Protein AF-A0A7G1G5H7-F1 (afdb_monomer_lite)

InterPro domains:
  IPR006512 YidE/YbjL duplication [PF06826] (2-107)
  IPR006512 YidE/YbjL duplication [PF06826] (140-307)
  IPR006512 YidE/YbjL duplication [TIGR01625] (145-295)
  IPR050144 AAE Transporter [PTHR30445] (127-283)

Foldseek 3Di:
DLLQLLLLLLQQLQCLVVCCVVCQVVLLCLLLLLLVLLLVLLVVLCVVVVHDLLLSQLLSCQLLVPPQLLVLSCVLCVPCNVSSVLSNLLLNVLSLVLLLVCLQVVCVVVVPDLVVLVVVVCVSPPPPDDDADADDPVLSVVLLVQLQVQQPDWDPPPSFTAGCHSSLSSSVSSSVQSNVQDDPNDGSRHDSVVSVVSSVVVLVVVVVVSCVPRVVSNVVLPDPVSVSSNVSSNCSNNSSLVSSLCCVCPVVVDRLLLSQLSSCLSSVHPSSLVSNCVSSVDSNSVSSNSSNNVSSRVSSSVSSSVSSD

pLDDT: mean 89.1, std 8.52, range [46.72, 98.31]

Radius of gyration: 18.8 Å; chains: 1; bounding box: 44×42×58 Å

Secondary structure (DSSP, 8-state):
-HHHHHHHHHHHTTTHHHHHHHHHHHHHHHHHHHHHHHHHHHHHHHHHTT--HHHHHHHHHHHTT-HHHHHHHHHT-TT-HHHHHHHHHHHHHHHHHHHHHHHHHHHHHTT--HHHHHHHHHHHS------PBPP-HHHHHHHHHHHHHHHHPEEEETTEEEE-HHHHHHHHHHHHHHHH-EETTEE-SB-HHHHHHHHHHHHHHHHHHHHHHHHHHHHHT-SHHHHHHHHHHHHHHHHHHHHHHHIIIIIS---HHHHHHHHHHHTT-HHHHHHHHHHHT-TTHHHHHHHHHHHHHHHHHHHHHHHH-

Sequence (309 aa):
MILFISSVGLLASKDIIHVIKKYGLKFIFLGFLITSSGMFFTTILKKLFNANKYIFSGIFTGALTSSPGFASALETSKFHETQVGYGYALGYIPGVLVVVLSMYLLPKIFKINIEKELQNLKNDVKETQYNEKNFDFIAFSLIIIIGIIIGKIKFNFGVVKFSFGITGGVLMSSLFFGNLKQFLGMNFNMNTYILKNIKELGLLIFLSSVGLRYGYTSINSLNSKGILYIISAFIIGFLSLLIGFLFGRYVFKMNWIMLSGALCGGMTSTPGLGAAIDSTKSDDVTAGYGATYPFALIGMVIFVILLNN

Organism: NCBI:txid2108365

Structure (mmCIF, N/CA/C/O backbone):
data_AF-A0A7G1G5H7-F1
#
_entry.id   AF-A0A7G1G5H7-F1
#
loop_
_atom_site.group_PDB
_atom_site.id
_atom_site.type_symbol
_atom_site.label_atom_id
_atom_site.label_alt_id
_atom_site.label_comp_id
_atom_site.label_asym_id
_atom_site.label_entity_id
_atom_site.label_seq_id
_atom_site.pdbx_PDB_ins_code
_atom_site.Cartn_x
_atom_site.Cartn_y
_atom_site.Cartn_z
_atom_site.occupancy
_atom_site.B_iso_or_equiv
_atom_site.auth_seq_id
_atom_site.auth_comp_id
_atom_site.auth_asym_id
_atom_site.auth_atom_id
_atom_site.pdbx_PDB_model_num
ATOM 1 N N . MET A 1 1 ? 8.455 0.428 10.223 1.00 83.56 1 MET A N 1
ATOM 2 C CA . MET A 1 1 ? 7.361 -0.350 9.589 1.00 83.56 1 MET A CA 1
ATOM 3 C C . MET A 1 1 ? 6.695 -1.345 10.536 1.00 83.56 1 MET A C 1
ATOM 5 O O . MET A 1 1 ? 5.503 -1.205 10.741 1.00 83.56 1 MET A O 1
ATOM 9 N N . ILE A 1 2 ? 7.407 -2.318 11.127 1.00 91.94 2 ILE A N 1
ATOM 10 C CA . ILE A 1 2 ? 6.790 -3.322 12.028 1.00 91.94 2 ILE A CA 1
ATOM 11 C C . ILE A 1 2 ? 6.010 -2.652 13.169 1.00 91.94 2 ILE A C 1
ATOM 13 O O . ILE A 1 2 ? 4.835 -2.946 13.338 1.00 91.94 2 ILE A O 1
ATOM 17 N N . LEU A 1 3 ? 6.634 -1.684 13.855 1.00 92.38 3 LEU A N 1
ATOM 18 C CA . LEU A 1 3 ? 6.007 -0.892 14.924 1.00 92.38 3 LEU A CA 1
ATOM 19 C C . LEU A 1 3 ? 4.746 -0.142 14.470 1.00 92.38 3 LEU A C 1
ATOM 21 O O . LEU A 1 3 ? 3.775 -0.049 15.216 1.00 92.38 3 LEU A O 1
ATOM 25 N N . PHE A 1 4 ? 4.758 0.376 13.238 1.00 91.44 4 PHE A N 1
ATOM 26 C CA . PHE A 1 4 ? 3.601 1.044 12.648 1.00 91.44 4 PHE A CA 1
ATOM 27 C C . PHE A 1 4 ? 2.451 0.053 12.473 1.00 91.44 4 PHE A C 1
ATOM 29 O O . PHE A 1 4 ? 1.376 0.254 13.023 1.00 91.44 4 PHE A O 1
ATOM 36 N N . ILE A 1 5 ? 2.699 -1.054 11.771 1.00 90.06 5 ILE A N 1
ATOM 37 C CA . ILE A 1 5 ? 1.674 -2.048 11.432 1.00 90.06 5 ILE A CA 1
ATOM 38 C C . ILE A 1 5 ? 1.104 -2.747 12.670 1.00 90.06 5 ILE A C 1
ATOM 40 O O . ILE A 1 5 ? -0.106 -2.968 12.738 1.00 90.06 5 ILE A O 1
ATOM 44 N N . SER A 1 6 ? 1.941 -3.097 13.650 1.00 93.19 6 SER A N 1
ATOM 45 C CA . SER A 1 6 ? 1.465 -3.739 14.878 1.00 93.19 6 SER A CA 1
ATOM 46 C C . SER A 1 6 ? 0.532 -2.813 15.658 1.00 93.19 6 SER A C 1
ATOM 48 O O . SER A 1 6 ? -0.551 -3.237 16.053 1.00 93.19 6 SER A O 1
ATOM 50 N N . SER A 1 7 ? 0.905 -1.539 15.807 1.00 91.56 7 SER A N 1
ATOM 51 C CA . SER A 1 7 ? 0.098 -0.553 16.535 1.00 91.56 7 SER A CA 1
ATOM 52 C C . SER A 1 7 ? -1.214 -0.251 15.823 1.00 91.56 7 SER A C 1
ATOM 54 O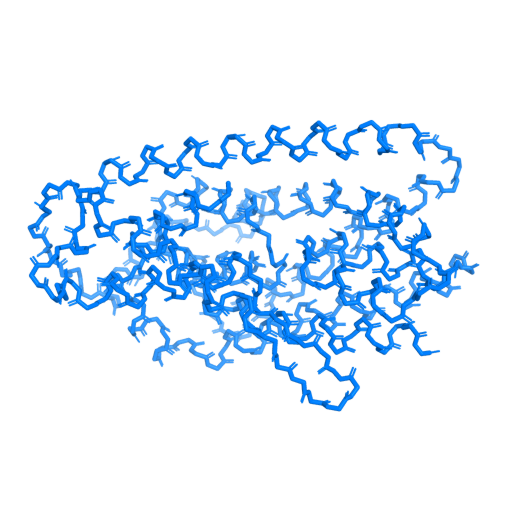 O . SER A 1 7 ? -2.279 -0.239 16.432 1.00 91.56 7 SER A O 1
ATOM 56 N N . VAL A 1 8 ? -1.139 -0.068 14.509 1.00 87.06 8 VAL A N 1
ATOM 57 C CA . VAL A 1 8 ? -2.278 0.239 13.645 1.00 87.06 8 VAL A CA 1
ATOM 58 C C . VAL A 1 8 ? -3.279 -0.919 13.610 1.00 87.06 8 VAL A C 1
ATOM 60 O O . VAL A 1 8 ? -4.476 -0.704 13.787 1.00 87.06 8 VAL A O 1
ATOM 63 N N . GLY A 1 9 ? -2.805 -2.160 13.478 1.00 89.25 9 GLY A N 1
ATOM 64 C CA . GLY A 1 9 ? -3.686 -3.327 13.530 1.00 89.25 9 GLY A CA 1
ATOM 65 C C . GLY A 1 9 ? -4.331 -3.542 14.901 1.00 89.25 9 GLY A C 1
ATOM 66 O O . GLY A 1 9 ? -5.501 -3.905 14.954 1.00 89.25 9 GLY A O 1
ATOM 67 N N . LEU A 1 10 ? -3.637 -3.239 16.006 1.00 90.62 10 LEU A N 1
ATOM 68 C CA . LEU A 1 10 ? -4.255 -3.271 17.338 1.00 90.62 10 LEU A CA 1
ATOM 69 C C . LEU A 1 10 ? -5.372 -2.233 17.473 1.00 90.62 10 LEU A C 1
ATOM 71 O O . LEU A 1 10 ? -6.454 -2.573 17.953 1.00 90.62 10 LEU A O 1
ATOM 75 N N . LEU A 1 11 ? -5.146 -1.005 16.997 1.00 87.06 11 LEU A N 1
ATOM 76 C CA . LEU A 1 11 ? -6.153 0.062 17.011 1.00 87.06 11 LEU A CA 1
ATOM 77 C C . LEU A 1 11 ? -7.416 -0.336 16.232 1.00 87.06 11 LEU A C 1
ATOM 79 O O . LEU A 1 11 ? -8.523 -0.122 16.716 1.00 87.06 11 LEU A O 1
ATOM 83 N N . ALA A 1 12 ? -7.249 -0.979 15.077 1.00 83.12 12 ALA A N 1
ATOM 84 C CA . ALA A 1 12 ? -8.347 -1.341 14.177 1.00 83.12 12 ALA A CA 1
ATOM 85 C C . ALA A 1 12 ? -9.018 -2.690 14.471 1.00 83.12 12 ALA A C 1
ATOM 87 O O . ALA A 1 12 ? -10.042 -3.032 13.879 1.00 83.12 12 ALA A O 1
ATOM 88 N N . SER A 1 13 ? -8.439 -3.484 15.371 1.00 84.00 13 SER A N 1
ATOM 89 C CA . SER A 1 13 ? -8.939 -4.819 15.710 1.00 84.00 13 SER A CA 1
ATOM 90 C C . SER A 1 13 ? -10.334 -4.814 16.346 1.00 84.00 13 SER A C 1
ATOM 92 O O . SER A 1 13 ? -11.034 -5.821 16.280 1.00 84.00 13 SER A O 1
ATOM 94 N N . LYS A 1 14 ? -10.758 -3.682 16.922 1.00 77.62 14 LYS A N 1
ATOM 95 C CA . LYS A 1 14 ? -12.036 -3.530 17.632 1.00 77.62 14 LYS A CA 1
ATOM 96 C C . LYS A 1 14 ? -13.248 -3.794 16.733 1.00 77.62 14 LYS A C 1
ATOM 98 O O . LYS A 1 14 ? -14.212 -4.403 17.189 1.00 77.62 14 LYS A O 1
ATOM 103 N N . ASP A 1 15 ? -13.152 -3.423 15.456 1.00 74.12 15 ASP A N 1
ATOM 104 C CA . ASP A 1 15 ? -14.286 -3.423 14.523 1.00 74.12 15 ASP A CA 1
ATOM 105 C C . ASP A 1 15 ? -14.107 -4.396 13.345 1.00 74.12 15 ASP A C 1
ATOM 107 O O . ASP A 1 15 ? -14.984 -4.543 12.485 1.00 74.12 15 ASP A O 1
ATOM 111 N N . ILE A 1 16 ? -12.990 -5.132 13.317 1.00 80.25 16 ILE A N 1
ATOM 112 C CA . ILE A 1 16 ? -12.577 -5.948 12.167 1.00 80.25 16 ILE A CA 1
ATOM 113 C C . ILE A 1 16 ? -13.595 -7.037 11.795 1.00 80.25 16 ILE A C 1
ATOM 115 O O . ILE A 1 16 ? -13.855 -7.251 10.611 1.00 80.25 16 ILE A O 1
ATOM 119 N N . ILE A 1 17 ? -14.227 -7.699 12.776 1.00 80.00 17 ILE A N 1
ATOM 120 C CA . ILE A 1 17 ? -15.221 -8.757 12.510 1.00 80.00 17 ILE A CA 1
ATOM 121 C C . ILE A 1 17 ? -16.432 -8.185 11.772 1.00 80.00 17 ILE A C 1
ATOM 123 O O . ILE A 1 17 ? -16.915 -8.787 10.809 1.00 80.00 17 ILE A O 1
ATOM 127 N N . HIS A 1 18 ? -16.937 -7.034 12.217 1.00 79.62 18 HIS A N 1
ATOM 128 C CA . HIS A 1 18 ? -18.094 -6.405 11.590 1.00 79.62 18 HIS A CA 1
ATOM 129 C C . HIS A 1 18 ? -17.754 -5.951 10.167 1.00 79.62 18 HIS A C 1
ATOM 131 O O . HIS A 1 18 ? -18.503 -6.223 9.225 1.00 79.62 18 HIS A O 1
ATOM 137 N N . VAL A 1 19 ? -16.583 -5.334 9.996 1.00 82.00 19 VAL A N 1
ATOM 138 C CA . VAL A 1 19 ? -16.080 -4.878 8.696 1.00 82.00 19 VAL A CA 1
ATOM 139 C C . VAL A 1 19 ? -15.956 -6.034 7.704 1.00 82.00 19 VAL A C 1
ATOM 141 O O . VAL A 1 19 ? -16.451 -5.928 6.579 1.00 82.00 19 VAL A O 1
ATOM 144 N N . ILE A 1 20 ? -15.365 -7.161 8.115 1.00 82.62 20 ILE A N 1
ATOM 145 C CA . ILE A 1 20 ? -15.234 -8.352 7.263 1.00 82.62 20 ILE A CA 1
ATOM 146 C C . ILE A 1 20 ? -16.611 -8.912 6.893 1.00 82.62 20 ILE A C 1
ATOM 148 O O . ILE A 1 20 ? -16.842 -9.221 5.726 1.00 82.62 20 ILE A O 1
ATOM 152 N N . LYS A 1 21 ? -17.556 -8.996 7.839 1.00 83.88 21 LYS A N 1
ATOM 153 C CA . LYS A 1 21 ? -18.916 -9.481 7.543 1.00 83.88 21 LYS A CA 1
ATOM 154 C C . LYS A 1 21 ? -19.654 -8.587 6.545 1.00 83.88 21 LYS A C 1
ATOM 156 O O . LYS A 1 21 ? -20.371 -9.095 5.690 1.00 83.88 21 LYS A O 1
ATOM 161 N N . LYS A 1 22 ? -19.472 -7.267 6.632 1.00 83.88 22 LYS A N 1
ATOM 162 C CA . LYS A 1 22 ? -20.178 -6.296 5.784 1.00 83.88 22 LYS A CA 1
ATOM 163 C C . LYS A 1 22 ? -19.556 -6.128 4.395 1.00 83.88 22 LYS A C 1
ATOM 165 O O . LYS A 1 22 ? -20.276 -5.946 3.414 1.00 83.88 22 LYS A O 1
ATOM 170 N N . TYR A 1 23 ? -18.229 -6.163 4.303 1.00 86.31 23 TYR A N 1
ATOM 171 C CA . TYR A 1 23 ? -17.493 -5.791 3.088 1.00 86.31 23 TYR A CA 1
ATOM 172 C C . TYR A 1 23 ? -16.602 -6.908 2.524 1.00 86.31 23 TYR A C 1
ATOM 174 O O . TYR A 1 23 ? -15.990 -6.702 1.481 1.00 86.31 23 TYR A O 1
ATOM 182 N N . GLY A 1 24 ? -16.548 -8.090 3.148 1.00 87.38 24 GLY A N 1
ATOM 183 C CA . GLY A 1 24 ? -15.589 -9.164 2.849 1.00 87.38 24 GLY A CA 1
ATOM 184 C C . GLY A 1 24 ? -15.364 -9.440 1.360 1.00 87.38 24 GLY A C 1
ATOM 185 O O . GLY A 1 24 ? -14.254 -9.263 0.863 1.00 87.38 24 GLY A O 1
ATOM 186 N N . LEU A 1 25 ? -16.421 -9.792 0.620 1.00 91.75 25 LEU A N 1
ATOM 187 C CA . LEU A 1 25 ? -16.323 -10.070 -0.824 1.00 91.75 25 LEU A CA 1
ATOM 188 C C . LEU A 1 25 ? -15.853 -8.857 -1.643 1.00 91.75 25 LEU A C 1
ATOM 190 O O . LEU A 1 25 ? -15.126 -9.014 -2.623 1.00 91.75 25 LEU A O 1
ATOM 194 N N . LYS A 1 26 ? -16.227 -7.641 -1.229 1.00 95.19 26 LYS A N 1
ATOM 195 C CA . LYS A 1 26 ? -15.830 -6.398 -1.906 1.00 95.19 26 LYS A CA 1
ATOM 196 C C . LYS A 1 26 ? -14.324 -6.160 -1.773 1.00 95.19 26 LYS A C 1
ATOM 198 O O . LYS A 1 26 ? -13.702 -5.733 -2.741 1.00 95.19 26 LYS A O 1
ATOM 203 N N . PHE A 1 27 ? -13.725 -6.484 -0.622 1.00 94.38 27 PHE A N 1
ATOM 204 C CA . PHE A 1 27 ? -12.272 -6.391 -0.428 1.00 94.38 27 PHE A CA 1
ATOM 205 C C . PHE A 1 27 ? -11.501 -7.383 -1.291 1.00 94.38 27 PHE A C 1
ATOM 207 O O . PHE A 1 27 ? -10.499 -7.007 -1.894 1.00 94.38 27 PHE A O 1
ATOM 214 N N . ILE A 1 28 ? -11.990 -8.623 -1.402 1.00 94.69 28 ILE A N 1
ATOM 215 C CA . ILE A 1 28 ? -11.389 -9.631 -2.286 1.00 94.69 28 ILE A CA 1
ATOM 216 C C . ILE A 1 28 ? -11.361 -9.098 -3.718 1.00 94.69 28 ILE A C 1
ATOM 218 O O . ILE A 1 28 ? -10.303 -9.054 -4.347 1.00 94.69 28 ILE A O 1
ATOM 222 N N . PHE A 1 29 ? -12.513 -8.632 -4.209 1.00 96.50 29 PHE A N 1
ATOM 223 C CA . PHE A 1 29 ? -12.619 -8.113 -5.566 1.00 96.50 29 PHE A CA 1
ATOM 224 C C . PHE A 1 29 ? -11.725 -6.892 -5.786 1.00 96.50 29 PHE A C 1
ATOM 226 O O . PHE A 1 29 ? -11.021 -6.839 -6.788 1.00 96.50 29 PHE A O 1
ATOM 233 N N . LEU A 1 30 ? -11.697 -5.933 -4.853 1.00 96.94 30 LEU A N 1
ATOM 234 C CA . LEU A 1 30 ? -10.837 -4.751 -4.965 1.00 96.94 30 LEU A CA 1
ATOM 235 C C . LEU A 1 30 ? -9.348 -5.108 -5.008 1.00 96.94 30 LEU A C 1
ATOM 237 O O . LEU A 1 30 ? -8.619 -4.537 -5.818 1.00 96.94 30 LEU A O 1
ATOM 241 N N . GLY A 1 31 ? -8.899 -6.067 -4.191 1.00 96.00 31 GLY A N 1
ATOM 242 C CA . GLY A 1 31 ? -7.507 -6.520 -4.190 1.00 96.00 31 GLY A CA 1
ATOM 243 C C . GLY A 1 31 ? -7.075 -7.070 -5.552 1.00 96.00 31 GLY A C 1
ATOM 244 O O . GLY A 1 31 ? -6.043 -6.662 -6.091 1.00 96.00 31 GLY A O 1
ATOM 245 N N . PHE A 1 32 ? -7.895 -7.935 -6.156 1.00 97.00 32 PHE A N 1
ATOM 246 C CA . PHE A 1 32 ? -7.634 -8.463 -7.499 1.00 97.00 32 PHE A CA 1
ATOM 247 C C . PHE A 1 32 ? -7.829 -7.421 -8.604 1.00 97.00 32 PHE A C 1
ATOM 249 O O . PHE A 1 32 ? -7.064 -7.400 -9.565 1.00 97.00 32 PHE A O 1
ATOM 256 N N . LEU A 1 33 ? -8.812 -6.530 -8.487 1.00 97.88 33 LEU A N 1
ATOM 257 C CA . LEU A 1 33 ? -9.082 -5.490 -9.483 1.00 97.88 33 LEU A CA 1
ATOM 258 C C . LEU A 1 33 ? -7.915 -4.499 -9.596 1.00 97.88 33 LEU A C 1
ATOM 260 O O . LEU A 1 33 ? -7.463 -4.185 -10.696 1.00 97.88 33 LEU A O 1
ATOM 264 N N . ILE A 1 34 ? -7.390 -4.024 -8.466 1.00 98.06 34 ILE A N 1
ATOM 265 C CA . ILE A 1 34 ? -6.270 -3.072 -8.453 1.00 98.06 34 ILE A CA 1
ATOM 266 C C . ILE A 1 34 ? -5.010 -3.727 -9.029 1.00 98.06 34 ILE A C 1
ATOM 268 O O . ILE A 1 34 ? -4.324 -3.146 -9.864 1.00 98.06 34 ILE A O 1
ATOM 272 N N . THR A 1 35 ? -4.730 -4.970 -8.650 1.00 97.19 35 THR A N 1
ATOM 273 C CA . THR A 1 35 ? -3.524 -5.668 -9.114 1.00 97.19 35 THR A CA 1
ATOM 274 C C . THR A 1 35 ? -3.616 -6.105 -10.578 1.00 97.19 35 THR A C 1
ATOM 276 O O . THR A 1 35 ? -2.642 -5.960 -11.318 1.00 97.19 35 THR A O 1
ATOM 279 N N . SER A 1 36 ? -4.791 -6.542 -11.040 1.00 97.50 36 SER A N 1
ATOM 280 C CA . SER A 1 36 ? -5.033 -6.877 -12.453 1.00 97.50 36 SER A CA 1
ATOM 281 C C . SER A 1 36 ? -5.010 -5.646 -13.355 1.00 97.50 36 SER A C 1
ATOM 283 O O . SER A 1 36 ? -4.421 -5.692 -14.432 1.00 97.50 36 SER A O 1
ATOM 285 N N . SER A 1 37 ? -5.583 -4.522 -12.915 1.00 97.75 37 SER A N 1
ATOM 286 C CA . SER A 1 37 ? -5.491 -3.261 -13.659 1.00 97.75 37 SER A CA 1
ATOM 287 C C . SER A 1 37 ? -4.045 -2.769 -13.760 1.00 97.75 37 SER A C 1
ATOM 289 O O . SER A 1 37 ? -3.609 -2.378 -14.844 1.00 97.75 37 SER A O 1
ATOM 291 N N . GLY A 1 38 ? -3.259 -2.895 -12.688 1.00 97.31 38 GLY A N 1
ATOM 292 C CA . GLY A 1 38 ? -1.828 -2.602 -12.724 1.00 97.31 38 GLY A CA 1
ATOM 293 C C . GLY A 1 38 ? -1.070 -3.475 -13.716 1.00 97.31 38 GLY A C 1
ATOM 294 O O . GLY A 1 38 ? -0.274 -2.956 -14.503 1.00 97.31 38 GLY A O 1
ATOM 295 N N . MET A 1 39 ? -1.362 -4.777 -13.756 1.00 96.56 39 MET A N 1
ATOM 296 C CA . MET A 1 39 ? -0.802 -5.679 -14.765 1.00 96.56 39 MET A CA 1
ATOM 297 C C . MET A 1 39 ? -1.198 -5.238 -16.177 1.00 96.56 39 MET A C 1
ATOM 299 O O . MET A 1 39 ? -0.336 -5.114 -17.046 1.00 96.56 39 MET A O 1
ATOM 303 N N . PHE A 1 40 ? -2.480 -4.958 -16.404 1.00 97.19 40 PHE A N 1
ATOM 304 C CA . PHE A 1 40 ? -3.004 -4.531 -17.698 1.00 97.19 40 PHE A CA 1
ATOM 305 C C . PHE A 1 40 ? -2.273 -3.286 -18.218 1.00 97.19 40 PHE A C 1
ATOM 307 O O . PHE A 1 40 ? -1.688 -3.326 -19.304 1.00 97.19 40 PHE A O 1
ATOM 314 N N . PHE A 1 41 ? -2.180 -2.218 -17.423 1.00 97.25 41 PHE A N 1
ATOM 315 C CA . PHE A 1 41 ? -1.456 -1.012 -17.841 1.00 97.25 41 PHE A CA 1
ATOM 316 C C . PHE A 1 41 ? 0.046 -1.244 -17.998 1.00 97.25 41 PHE A C 1
ATOM 318 O O . PHE A 1 41 ? 0.651 -0.704 -18.926 1.00 97.25 41 PHE A O 1
ATOM 325 N N . THR A 1 42 ? 0.643 -2.102 -17.168 1.00 97.12 42 THR A N 1
ATOM 326 C CA . THR A 1 42 ? 2.044 -2.514 -17.333 1.00 97.12 42 THR A CA 1
ATOM 327 C C . THR A 1 42 ? 2.258 -3.182 -18.690 1.00 97.12 42 THR A C 1
ATOM 329 O O . THR A 1 42 ? 3.207 -2.839 -19.394 1.00 97.12 42 THR A O 1
ATOM 332 N N . THR A 1 43 ? 1.376 -4.099 -19.106 1.00 95.88 43 THR A N 1
ATOM 333 C CA . THR A 1 43 ? 1.497 -4.775 -20.410 1.00 95.88 43 THR A CA 1
ATOM 334 C C . THR A 1 43 ? 1.354 -3.812 -21.588 1.00 95.88 43 THR A C 1
ATOM 336 O O . THR A 1 43 ? 2.129 -3.915 -22.543 1.00 95.88 43 THR A O 1
ATOM 339 N N . ILE A 1 44 ? 0.431 -2.848 -21.501 1.00 96.12 44 ILE A N 1
ATOM 340 C CA . ILE A 1 44 ? 0.231 -1.815 -22.526 1.00 96.12 44 ILE A CA 1
ATOM 341 C C . ILE A 1 44 ? 1.477 -0.944 -22.658 1.00 96.12 44 ILE A C 1
ATOM 343 O O . ILE A 1 44 ? 2.025 -0.826 -23.753 1.00 96.12 44 ILE A O 1
ATOM 347 N N . LEU A 1 45 ? 1.959 -0.367 -21.553 1.00 95.44 45 LEU A N 1
ATOM 348 C CA . LEU A 1 45 ? 3.111 0.536 -21.581 1.00 95.44 45 LEU A CA 1
ATOM 349 C C . LEU A 1 45 ? 4.402 -0.190 -21.971 1.00 95.44 45 LEU A C 1
ATOM 351 O O . LEU A 1 45 ? 5.196 0.351 -22.738 1.00 95.44 45 LEU A O 1
ATOM 355 N N . LYS A 1 46 ? 4.582 -1.446 -21.537 1.00 94.75 46 LYS A N 1
ATOM 356 C CA . LYS A 1 46 ? 5.698 -2.295 -21.982 1.00 94.75 46 LYS A CA 1
ATOM 357 C C . LYS A 1 46 ? 5.728 -2.408 -23.508 1.00 94.75 46 LYS A C 1
ATOM 359 O O . LYS A 1 46 ? 6.790 -2.255 -24.109 1.00 94.75 46 LYS A O 1
ATOM 364 N N . LYS A 1 47 ? 4.571 -2.683 -24.127 1.00 92.88 47 LYS A N 1
ATOM 365 C CA . LYS A 1 47 ? 4.442 -2.828 -25.585 1.00 92.88 47 LYS A CA 1
ATOM 366 C C . LYS A 1 47 ? 4.637 -1.491 -26.301 1.00 92.88 47 LYS A C 1
ATOM 368 O O . LYS A 1 47 ? 5.338 -1.453 -27.305 1.00 92.88 47 LYS A O 1
ATOM 373 N N . LEU A 1 48 ? 4.068 -0.410 -25.763 1.00 92.69 48 LEU A N 1
ATOM 374 C CA . LEU A 1 48 ? 4.187 0.944 -26.313 1.00 92.69 48 LEU A CA 1
ATOM 375 C C . LEU A 1 48 ? 5.648 1.414 -26.376 1.00 92.69 48 LEU A C 1
ATOM 377 O O . LEU A 1 48 ? 6.070 1.986 -27.374 1.00 92.69 48 LEU A O 1
ATOM 381 N N . PHE A 1 49 ? 6.425 1.148 -25.325 1.00 89.06 49 PHE A N 1
ATOM 382 C CA . PHE A 1 49 ? 7.815 1.597 -25.219 1.00 89.06 49 PHE A CA 1
ATOM 383 C C . PHE A 1 49 ? 8.847 0.561 -25.679 1.00 89.06 49 PHE A C 1
ATOM 385 O O . PHE A 1 49 ? 10.045 0.800 -25.532 1.00 89.06 49 PHE A O 1
ATOM 392 N N . ASN A 1 50 ? 8.401 -0.584 -26.210 1.00 87.56 50 ASN A N 1
ATOM 393 C CA . ASN A 1 50 ? 9.244 -1.718 -26.600 1.00 87.56 50 ASN A CA 1
ATOM 394 C C . ASN A 1 50 ? 10.314 -2.054 -25.539 1.00 87.56 50 ASN A C 1
ATOM 396 O O . ASN A 1 50 ? 11.509 -2.170 -25.822 1.00 87.56 50 ASN A O 1
ATOM 400 N N . ALA A 1 51 ? 9.881 -2.114 -24.279 1.00 86.12 51 ALA A N 1
ATOM 401 C CA . ALA A 1 51 ? 10.771 -2.150 -23.129 1.00 86.12 51 ALA A CA 1
ATOM 402 C C . ALA A 1 51 ? 11.000 -3.570 -22.592 1.00 86.12 51 ALA A C 1
ATOM 404 O O . ALA A 1 51 ? 10.214 -4.494 -22.806 1.00 86.12 51 ALA A O 1
ATOM 405 N N . ASN A 1 52 ? 12.088 -3.736 -21.839 1.00 90.75 52 ASN A N 1
ATOM 406 C CA . ASN A 1 52 ? 12.455 -5.010 -21.230 1.00 90.75 52 ASN A CA 1
ATOM 407 C C . ASN A 1 52 ? 11.398 -5.461 -20.197 1.00 90.75 52 ASN A C 1
ATOM 409 O O . ASN A 1 52 ? 11.059 -4.713 -19.274 1.00 90.75 52 ASN A O 1
ATOM 413 N N . LYS A 1 53 ? 10.918 -6.710 -20.329 1.00 91.62 53 LYS A N 1
ATOM 414 C CA . LYS A 1 53 ? 9.878 -7.283 -19.457 1.00 91.62 53 LYS A CA 1
ATOM 415 C C . LYS A 1 53 ? 10.262 -7.314 -17.976 1.00 91.62 53 LYS A C 1
ATOM 417 O O . LYS A 1 53 ? 9.419 -7.021 -17.137 1.00 91.62 53 LYS A O 1
ATOM 422 N N . TYR A 1 54 ? 11.528 -7.568 -17.653 1.00 94.06 54 TYR A N 1
ATOM 423 C CA . TYR A 1 54 ? 12.023 -7.636 -16.278 1.00 94.06 54 TYR A CA 1
ATOM 424 C C . TYR A 1 54 ? 12.072 -6.255 -15.618 1.00 94.06 54 TYR A C 1
ATOM 426 O O . TYR A 1 54 ? 11.681 -6.115 -14.461 1.00 94.06 54 TYR A O 1
ATOM 434 N N . ILE A 1 55 ? 12.444 -5.210 -16.370 1.00 94.19 55 ILE A N 1
ATOM 435 C CA . ILE A 1 55 ? 12.342 -3.823 -15.884 1.00 94.19 55 ILE A CA 1
ATOM 436 C C . ILE A 1 55 ? 10.878 -3.484 -15.590 1.00 94.19 55 ILE A C 1
ATOM 438 O O . ILE A 1 55 ? 10.582 -2.946 -14.528 1.00 94.19 55 ILE A O 1
ATOM 442 N N . PHE A 1 56 ? 9.952 -3.833 -16.489 1.00 95.44 56 PHE A N 1
ATOM 443 C CA . PHE A 1 56 ? 8.526 -3.538 -16.303 1.00 95.44 56 PHE A CA 1
ATOM 444 C C . PHE A 1 56 ? 7.865 -4.363 -15.195 1.00 95.44 56 PHE A C 1
ATOM 446 O O . PHE A 1 56 ? 6.963 -3.867 -14.531 1.00 95.44 56 PHE A O 1
ATOM 453 N N . SER A 1 57 ? 8.354 -5.573 -14.934 1.00 95.19 57 SER A N 1
ATOM 454 C CA . SER A 1 57 ? 7.985 -6.370 -13.757 1.00 95.19 57 SER A CA 1
ATOM 455 C C . SER A 1 57 ? 8.418 -5.683 -12.453 1.00 95.19 57 SER A C 1
ATOM 457 O O . SER A 1 57 ? 7.647 -5.573 -11.494 1.00 95.19 57 SER A O 1
ATOM 459 N N . GLY A 1 58 ? 9.621 -5.100 -12.454 1.00 95.19 58 GLY A N 1
ATOM 460 C CA . GLY A 1 58 ? 10.088 -4.206 -11.396 1.00 95.19 58 GLY A CA 1
ATOM 461 C C . GLY A 1 58 ? 9.217 -2.953 -11.253 1.00 95.19 58 GLY A C 1
ATOM 462 O O . GLY A 1 58 ? 8.751 -2.649 -10.160 1.00 95.19 58 GLY A O 1
ATOM 463 N N . ILE A 1 59 ? 8.935 -2.250 -12.355 1.00 96.62 59 ILE A N 1
ATOM 464 C CA . ILE A 1 59 ? 8.086 -1.046 -12.362 1.00 96.62 59 ILE A CA 1
ATOM 465 C C . ILE A 1 59 ? 6.690 -1.357 -11.824 1.00 96.62 59 ILE A C 1
ATOM 467 O O . ILE A 1 59 ? 6.187 -0.595 -11.010 1.00 96.62 59 ILE A O 1
ATOM 471 N N . PHE A 1 60 ? 6.078 -2.467 -12.235 1.00 97.50 60 PHE A N 1
ATOM 472 C CA . PHE A 1 60 ? 4.766 -2.903 -11.759 1.00 97.50 60 PHE A CA 1
ATOM 473 C C . PHE A 1 60 ? 4.749 -3.085 -10.239 1.00 97.50 60 PHE A C 1
ATOM 475 O O . PHE A 1 60 ? 3.930 -2.487 -9.541 1.00 97.50 60 PHE A O 1
ATOM 482 N N . THR A 1 61 ? 5.698 -3.865 -9.717 1.00 95.88 61 THR A N 1
ATOM 483 C CA . THR A 1 61 ? 5.812 -4.117 -8.273 1.00 95.88 61 THR A CA 1
ATOM 484 C C . THR A 1 61 ? 6.165 -2.853 -7.488 1.00 95.88 61 THR A C 1
ATOM 486 O O . THR A 1 61 ? 5.653 -2.670 -6.386 1.00 95.88 61 THR A O 1
ATOM 489 N N . GLY A 1 62 ? 6.969 -1.949 -8.053 1.00 95.75 62 GLY A N 1
ATOM 490 C CA . GLY A 1 62 ? 7.285 -0.648 -7.461 1.00 95.75 62 GLY A CA 1
ATOM 491 C C . GLY A 1 62 ? 6.092 0.314 -7.462 1.00 95.75 62 GLY A C 1
ATOM 492 O O . GLY A 1 62 ? 5.781 0.900 -6.430 1.00 95.75 62 GLY A O 1
ATOM 493 N N . ALA A 1 63 ? 5.378 0.430 -8.583 1.00 97.50 63 ALA A N 1
ATOM 494 C CA . ALA A 1 63 ? 4.218 1.308 -8.744 1.00 97.50 63 ALA A CA 1
ATOM 495 C C . ALA A 1 63 ? 3.071 0.925 -7.800 1.00 97.50 63 ALA A C 1
ATOM 497 O O . ALA A 1 63 ? 2.423 1.798 -7.226 1.00 97.50 63 ALA A O 1
ATOM 498 N N . LEU A 1 64 ? 2.862 -0.379 -7.592 1.00 97.25 64 LEU A N 1
ATOM 499 C CA . LEU A 1 64 ? 1.942 -0.922 -6.590 1.00 97.25 64 LEU A CA 1
ATOM 500 C C . LEU A 1 64 ? 2.634 -1.150 -5.236 1.00 97.25 64 LEU A C 1
ATOM 502 O O . LEU A 1 64 ? 2.118 -1.885 -4.411 1.00 97.25 64 LEU A O 1
ATOM 506 N N . THR A 1 65 ? 3.811 -0.571 -4.992 1.00 94.88 65 THR A N 1
ATOM 507 C CA . THR A 1 65 ? 4.551 -0.579 -3.712 1.00 94.88 65 THR A CA 1
ATOM 508 C C . THR A 1 65 ? 4.659 -1.942 -3.004 1.00 94.88 65 THR A C 1
ATOM 510 O O . THR A 1 65 ? 4.741 -2.027 -1.778 1.00 94.88 65 THR A O 1
ATOM 513 N N . SER A 1 66 ? 4.689 -3.029 -3.778 1.00 91.88 66 SER A N 1
ATOM 514 C CA . SER A 1 66 ? 4.560 -4.398 -3.285 1.00 91.88 66 SER A CA 1
ATOM 515 C C . SER A 1 66 ? 5.916 -5.069 -3.114 1.00 91.88 66 SER A C 1
ATOM 517 O O . SER A 1 66 ? 6.464 -5.661 -4.045 1.00 91.88 66 SER A O 1
ATOM 519 N N . SER A 1 67 ? 6.459 -5.034 -1.895 1.00 86.88 67 SER A N 1
ATOM 520 C CA . SER A 1 67 ? 7.715 -5.732 -1.584 1.00 86.88 67 SER A CA 1
ATOM 521 C C . SER A 1 67 ? 7.633 -7.263 -1.737 1.00 86.88 67 SER A C 1
ATOM 523 O O . SER A 1 67 ? 8.585 -7.837 -2.265 1.00 86.88 67 SER A O 1
ATOM 525 N N . PRO A 1 68 ? 6.540 -7.960 -1.349 1.00 82.31 68 PRO A N 1
ATOM 526 C CA . PRO A 1 68 ? 6.407 -9.391 -1.641 1.00 82.31 68 PRO A CA 1
ATOM 527 C C . PRO A 1 68 ? 6.274 -9.680 -3.144 1.00 82.31 68 PRO A C 1
ATOM 529 O O . PRO A 1 68 ? 6.860 -10.645 -3.631 1.00 82.31 68 PRO A O 1
ATOM 532 N N . GLY A 1 69 ? 5.579 -8.816 -3.897 1.00 87.00 69 GLY A N 1
ATOM 533 C CA . GLY A 1 69 ? 5.531 -8.903 -5.359 1.00 87.00 69 GLY A CA 1
ATOM 534 C C . GLY A 1 69 ? 6.919 -8.757 -5.988 1.00 87.00 69 GLY A C 1
ATOM 535 O O . GLY A 1 69 ? 7.288 -9.537 -6.860 1.00 87.00 69 GLY A O 1
ATOM 536 N N . PHE A 1 70 ? 7.729 -7.820 -5.491 1.00 90.19 70 PHE A N 1
ATOM 537 C CA . PHE A 1 70 ? 9.118 -7.646 -5.919 1.00 90.19 70 PHE A CA 1
ATOM 538 C C . PHE A 1 70 ? 9.984 -8.880 -5.639 1.00 90.19 70 PHE A C 1
ATOM 540 O O . PHE A 1 70 ? 10.735 -9.311 -6.510 1.00 90.19 70 PHE A O 1
ATOM 547 N N . ALA A 1 71 ? 9.843 -9.497 -4.462 1.00 86.25 71 ALA A N 1
ATOM 548 C CA . ALA A 1 71 ? 10.536 -10.747 -4.153 1.00 86.25 71 ALA A CA 1
ATOM 549 C C . ALA A 1 71 ? 10.150 -11.868 -5.136 1.00 86.25 71 ALA A C 1
ATOM 551 O O . ALA A 1 71 ? 11.024 -12.563 -5.649 1.00 86.25 71 ALA A O 1
ATOM 552 N N . SER A 1 72 ? 8.861 -11.994 -5.466 1.00 86.12 72 SER A N 1
ATOM 553 C CA . SER A 1 72 ? 8.389 -12.944 -6.483 1.00 86.12 72 SER A CA 1
ATOM 554 C C . SER A 1 72 ? 8.945 -12.635 -7.882 1.00 86.12 72 SER A C 1
ATOM 556 O O . SER A 1 72 ? 9.327 -13.546 -8.624 1.00 86.12 72 SER A O 1
ATOM 558 N N . ALA A 1 73 ? 9.064 -11.353 -8.233 1.00 89.25 73 ALA A N 1
ATOM 559 C CA . ALA A 1 73 ? 9.633 -10.930 -9.510 1.00 89.25 73 ALA A CA 1
ATOM 560 C C . ALA A 1 73 ? 11.117 -11.304 -9.621 1.00 89.25 73 ALA A C 1
ATOM 562 O O . ALA A 1 73 ? 11.550 -11.753 -10.681 1.00 89.25 73 ALA A O 1
ATOM 563 N N . LEU A 1 74 ? 11.879 -11.192 -8.527 1.00 89.38 74 LEU A N 1
ATOM 564 C CA . LEU A 1 74 ? 13.265 -11.664 -8.462 1.00 89.38 74 LEU A CA 1
ATOM 565 C C . LEU A 1 74 ? 13.349 -13.191 -8.586 1.00 89.38 74 LEU A C 1
ATOM 567 O O . LEU A 1 74 ? 14.112 -13.697 -9.406 1.00 89.38 74 LEU A O 1
ATOM 571 N N . GLU A 1 75 ? 12.517 -13.935 -7.848 1.00 85.56 75 GLU A N 1
ATOM 572 C CA . GLU A 1 75 ? 12.530 -15.407 -7.873 1.00 85.56 75 GLU A CA 1
ATOM 573 C C . GLU A 1 75 ? 12.237 -15.988 -9.269 1.00 85.56 75 GLU A C 1
ATOM 575 O O . GLU A 1 75 ? 12.799 -17.021 -9.643 1.00 85.56 75 GLU A O 1
ATOM 580 N N . THR A 1 76 ? 11.387 -15.313 -10.047 1.00 85.31 76 THR A N 1
ATOM 581 C CA . THR A 1 76 ? 11.028 -15.693 -11.426 1.00 85.31 76 THR A CA 1
ATOM 582 C C . THR A 1 76 ? 11.993 -15.149 -12.485 1.00 85.31 76 THR A C 1
ATOM 584 O O . THR A 1 76 ? 11.896 -15.532 -13.648 1.00 85.31 76 THR A O 1
ATOM 587 N N . SER A 1 77 ? 12.955 -14.303 -12.098 1.00 87.62 77 SER A N 1
ATOM 588 C CA . SER A 1 77 ? 13.878 -13.608 -13.007 1.00 87.62 77 SER A CA 1
ATOM 589 C C . SER A 1 77 ? 15.342 -13.780 -12.591 1.00 87.62 77 SER A C 1
ATOM 591 O O . SER A 1 77 ? 16.104 -12.816 -12.612 1.00 87.62 77 SER A O 1
ATOM 593 N N . LYS A 1 78 ? 15.757 -15.003 -12.228 1.00 81.06 78 LYS A N 1
ATOM 594 C CA . LYS A 1 78 ? 17.082 -15.302 -11.635 1.00 81.06 78 LYS A CA 1
ATOM 595 C C . LYS A 1 78 ? 18.297 -14.751 -12.400 1.00 81.06 78 LYS A C 1
ATOM 597 O O . LYS A 1 78 ? 19.319 -14.471 -11.794 1.00 81.06 78 LYS A O 1
ATOM 602 N N . PHE A 1 79 ? 18.202 -14.578 -13.720 1.00 87.31 79 PHE A N 1
ATOM 603 C CA . PHE A 1 79 ? 19.288 -14.027 -14.551 1.00 87.31 79 PHE A CA 1
ATOM 604 C C . PHE A 1 79 ? 19.143 -12.525 -14.858 1.00 87.31 79 PHE A C 1
ATOM 606 O O . PHE A 1 79 ? 19.986 -11.940 -15.532 1.00 87.31 79 PHE A O 1
ATOM 613 N N . HIS A 1 80 ? 18.079 -11.887 -14.368 1.00 91.25 80 HIS A N 1
ATOM 614 C CA . HIS A 1 80 ? 17.707 -10.502 -14.665 1.00 91.25 80 HIS A CA 1
ATOM 615 C C . HIS A 1 80 ? 17.383 -9.690 -13.399 1.00 91.25 80 HIS A C 1
ATOM 617 O O . HIS A 1 80 ? 16.724 -8.652 -13.475 1.00 91.25 80 HIS A O 1
ATOM 623 N N . GLU A 1 81 ? 17.874 -10.119 -12.232 1.00 89.56 81 GLU A N 1
ATOM 624 C CA . GLU A 1 81 ? 17.612 -9.486 -10.931 1.00 89.56 81 GLU A CA 1
ATOM 625 C C . GLU A 1 81 ? 17.961 -7.994 -10.913 1.00 89.56 81 GLU A C 1
ATOM 627 O O . GLU A 1 81 ? 17.182 -7.183 -10.416 1.00 89.56 81 GLU A O 1
ATOM 632 N N . THR A 1 82 ? 19.076 -7.600 -11.537 1.00 89.44 82 THR A N 1
ATOM 633 C CA . THR A 1 82 ? 19.485 -6.191 -11.656 1.00 89.44 82 THR A CA 1
ATOM 634 C C . THR A 1 82 ? 18.445 -5.351 -12.397 1.00 89.44 82 THR A C 1
ATOM 636 O O . THR A 1 82 ? 18.173 -4.217 -12.010 1.00 89.44 82 THR A O 1
ATOM 639 N N . GLN A 1 83 ? 17.827 -5.900 -13.448 1.00 93.12 83 GLN A N 1
ATOM 640 C CA . GLN A 1 83 ? 16.811 -5.203 -14.242 1.00 93.12 83 GLN A CA 1
ATOM 641 C C . GLN A 1 83 ? 15.505 -5.048 -13.456 1.00 93.12 83 GLN A C 1
ATOM 643 O O . GLN A 1 83 ? 14.918 -3.965 -13.454 1.00 93.12 83 GLN A O 1
ATOM 648 N N . VAL A 1 84 ? 15.090 -6.099 -12.740 1.00 93.69 84 VAL A N 1
ATOM 649 C CA . VAL A 1 84 ? 13.920 -6.055 -11.848 1.00 93.69 84 VAL A CA 1
ATOM 650 C C . VAL A 1 84 ? 14.155 -5.065 -10.705 1.00 93.69 84 VAL A C 1
ATOM 652 O O . VAL A 1 84 ? 13.307 -4.215 -10.440 1.00 93.69 84 VAL A O 1
ATOM 655 N N . GLY A 1 85 ? 15.322 -5.125 -10.058 1.00 90.31 85 GLY A N 1
ATOM 656 C CA . GLY A 1 85 ? 15.722 -4.222 -8.976 1.00 90.31 85 GLY A CA 1
ATOM 657 C C . GLY A 1 85 ? 15.739 -2.760 -9.405 1.00 90.31 85 GLY A C 1
ATOM 658 O O . GLY A 1 85 ? 15.199 -1.903 -8.704 1.00 90.31 85 GLY A O 1
ATOM 659 N N . TYR A 1 86 ? 16.288 -2.487 -10.589 1.00 91.50 86 TYR A N 1
ATOM 660 C CA . TYR A 1 86 ? 16.274 -1.158 -11.188 1.00 91.50 86 TYR A CA 1
ATOM 661 C C . TYR A 1 86 ? 14.845 -0.653 -11.418 1.00 91.50 86 TYR A C 1
ATOM 663 O O . TYR A 1 86 ? 14.494 0.431 -10.954 1.00 91.50 86 TYR A O 1
ATOM 671 N N . GLY A 1 87 ? 13.990 -1.461 -12.056 1.00 94.12 87 GLY A N 1
ATOM 672 C CA . GLY A 1 87 ? 12.588 -1.107 -12.289 1.00 94.12 87 GLY A CA 1
ATOM 673 C C . GLY A 1 87 ? 11.811 -0.847 -10.997 1.00 94.12 87 GLY A C 1
ATOM 674 O O . GLY A 1 87 ? 11.068 0.129 -10.915 1.00 94.12 87 GLY A O 1
ATOM 675 N N . TYR A 1 88 ? 12.022 -1.670 -9.965 1.00 93.81 88 TYR A N 1
ATOM 676 C CA . TYR A 1 88 ? 11.388 -1.485 -8.658 1.00 93.81 88 TYR A CA 1
ATOM 677 C C . TYR A 1 88 ? 11.802 -0.170 -8.005 1.00 93.81 88 TYR A C 1
ATOM 679 O O . TYR A 1 88 ? 10.942 0.565 -7.525 1.00 93.81 88 TYR A O 1
ATOM 687 N N . ALA A 1 89 ? 13.097 0.159 -8.015 1.00 91.00 89 ALA A N 1
ATOM 688 C CA . ALA A 1 89 ? 13.588 1.407 -7.435 1.00 91.00 89 ALA A CA 1
ATOM 689 C C . ALA A 1 89 ? 12.953 2.635 -8.108 1.00 91.00 89 ALA A C 1
ATOM 691 O O . ALA A 1 89 ? 12.499 3.540 -7.410 1.00 91.00 89 ALA A O 1
ATOM 692 N N . LEU A 1 90 ? 12.852 2.626 -9.443 1.00 92.69 90 LEU A N 1
ATOM 693 C CA . LEU A 1 90 ? 12.200 3.704 -10.195 1.00 92.69 90 LEU A CA 1
ATOM 694 C C . LEU A 1 90 ? 10.691 3.747 -10.001 1.00 92.69 90 LEU A C 1
ATOM 696 O O . LEU A 1 90 ? 10.109 4.826 -10.045 1.00 92.69 90 LEU A O 1
ATOM 700 N N . GLY A 1 91 ? 10.055 2.593 -9.803 1.00 94.56 91 GLY A N 1
ATOM 701 C CA . GLY A 1 91 ? 8.613 2.516 -9.621 1.00 94.56 91 GLY A CA 1
ATOM 702 C C . GLY A 1 91 ? 8.147 2.881 -8.216 1.00 94.56 91 GLY A C 1
ATOM 703 O O . GLY A 1 91 ? 7.052 3.417 -8.052 1.00 94.56 91 GLY A O 1
ATOM 704 N N . TYR A 1 92 ? 8.969 2.620 -7.198 1.00 93.25 92 TYR A N 1
ATOM 705 C CA . TYR A 1 92 ? 8.553 2.729 -5.802 1.00 93.25 92 TYR A CA 1
ATOM 706 C C . TYR A 1 92 ? 8.234 4.166 -5.380 1.00 93.25 92 TYR A C 1
ATOM 708 O O . TYR A 1 92 ? 7.188 4.412 -4.784 1.00 93.25 92 TYR A O 1
ATOM 716 N N . ILE A 1 93 ? 9.103 5.130 -5.704 1.00 90.69 93 ILE A N 1
ATOM 717 C CA . ILE A 1 93 ? 8.892 6.547 -5.362 1.00 90.69 93 ILE A CA 1
ATOM 718 C C . ILE A 1 93 ? 7.604 7.114 -5.990 1.00 90.69 93 ILE A C 1
ATOM 720 O O . ILE A 1 93 ? 6.758 7.604 -5.236 1.00 90.69 93 ILE A O 1
ATOM 724 N N . PRO A 1 94 ? 7.386 7.035 -7.319 1.00 93.94 94 PRO A N 1
ATOM 725 C CA . PRO A 1 94 ? 6.136 7.493 -7.920 1.00 93.94 94 PRO A CA 1
ATOM 726 C C . PRO A 1 94 ? 4.924 6.703 -7.413 1.00 93.94 94 PRO A C 1
ATOM 728 O O . PRO A 1 94 ? 3.880 7.310 -7.194 1.00 93.94 94 PRO A O 1
ATOM 731 N N . GLY A 1 95 ? 5.054 5.398 -7.145 1.00 95.81 95 GLY A N 1
ATOM 732 C CA . GLY A 1 95 ? 3.988 4.598 -6.534 1.00 95.81 95 GLY A CA 1
ATOM 733 C C . GLY A 1 95 ? 3.555 5.134 -5.167 1.00 95.81 95 GLY A C 1
ATOM 734 O O . GLY A 1 95 ? 2.370 5.375 -4.935 1.00 95.81 95 GLY A O 1
ATOM 735 N N . VAL A 1 96 ? 4.513 5.406 -4.275 1.00 93.88 96 VAL A N 1
ATOM 736 C CA . VAL A 1 96 ? 4.239 6.022 -2.965 1.00 93.88 96 VAL A CA 1
ATOM 737 C C . VAL A 1 96 ? 3.587 7.394 -3.126 1.00 93.88 96 VAL A C 1
ATOM 739 O O . VAL A 1 96 ? 2.577 7.657 -2.472 1.00 93.88 96 VAL A O 1
ATOM 742 N N . LEU A 1 97 ? 4.120 8.248 -4.006 1.00 94.38 97 LEU A N 1
ATOM 743 C CA . LEU A 1 97 ? 3.567 9.582 -4.259 1.00 94.38 97 LEU A CA 1
ATOM 744 C C . LEU A 1 97 ? 2.117 9.513 -4.733 1.00 94.38 97 LEU A C 1
ATOM 746 O O . LEU A 1 97 ? 1.268 10.214 -4.187 1.00 94.38 97 LEU A O 1
ATOM 750 N N . VAL A 1 98 ? 1.818 8.648 -5.703 1.00 97.38 98 VAL A N 1
ATOM 751 C CA . VAL A 1 98 ? 0.460 8.462 -6.224 1.00 97.38 98 VAL A CA 1
ATOM 752 C C . VAL A 1 98 ? -0.503 8.096 -5.105 1.00 97.38 98 VAL A C 1
ATOM 754 O O . VAL A 1 98 ? -1.542 8.743 -4.973 1.00 97.38 98 VAL A O 1
ATOM 757 N N . VAL A 1 99 ? -0.186 7.076 -4.300 1.00 96.94 99 VAL A N 1
ATOM 758 C CA . VAL A 1 99 ? -1.121 6.605 -3.270 1.00 96.94 99 VAL A CA 1
ATOM 759 C C . VAL A 1 99 ? -1.314 7.670 -2.196 1.00 96.94 99 VAL A C 1
ATOM 761 O O . VAL A 1 99 ? -2.454 7.983 -1.863 1.00 96.94 99 VAL A O 1
ATOM 764 N N . VAL A 1 100 ? -0.226 8.269 -1.700 1.00 95.50 100 VAL A N 1
ATOM 765 C CA . VAL A 1 100 ? -0.279 9.315 -0.666 1.00 95.50 100 VAL A CA 1
ATOM 766 C C . VAL A 1 100 ? -1.091 10.514 -1.147 1.00 95.50 100 VAL A C 1
ATOM 768 O O . VAL A 1 100 ? -2.049 10.904 -0.482 1.00 95.50 100 VAL A O 1
ATOM 771 N N . LEU A 1 101 ? -0.774 11.063 -2.324 1.00 96.75 101 LEU A N 1
ATOM 772 C CA . LEU A 1 101 ? -1.496 12.214 -2.872 1.00 96.75 101 LEU A CA 1
ATOM 773 C C . LEU A 1 101 ? -2.964 11.883 -3.134 1.00 96.75 101 LEU A C 1
ATOM 775 O O . LEU A 1 101 ? -3.833 12.703 -2.847 1.00 96.75 101 LEU A O 1
ATOM 779 N N . SER A 1 102 ? -3.267 10.676 -3.614 1.00 97.62 102 SER A N 1
ATOM 780 C CA . SER A 1 102 ? -4.648 10.262 -3.878 1.00 97.62 102 SER A CA 1
ATOM 781 C C . SER A 1 102 ? -5.515 10.268 -2.619 1.00 97.62 102 SER A C 1
ATOM 783 O O . SER A 1 102 ? -6.685 10.633 -2.711 1.00 97.62 102 SER A O 1
ATOM 785 N N . MET A 1 103 ? -4.961 9.938 -1.445 1.00 97.31 103 MET A N 1
ATOM 786 C CA . MET A 1 103 ? -5.720 9.973 -0.185 1.00 97.31 103 MET A CA 1
ATOM 787 C C . MET A 1 103 ? -6.163 11.390 0.206 1.00 97.31 103 MET A C 1
ATOM 789 O O . MET A 1 103 ? -7.236 11.545 0.781 1.00 97.31 103 MET A O 1
ATOM 793 N N . TYR A 1 104 ? -5.402 12.424 -0.167 1.00 95.50 104 TYR A N 1
ATOM 794 C CA . TYR A 1 104 ? -5.784 13.825 0.058 1.00 95.50 104 TYR A CA 1
ATOM 795 C C . TYR A 1 104 ? -6.588 14.419 -1.111 1.00 95.50 104 TYR A C 1
ATOM 797 O O . TYR A 1 104 ? -7.498 15.223 -0.901 1.00 95.50 104 TYR A O 1
ATOM 805 N N . LEU A 1 105 ? -6.275 14.035 -2.353 1.00 96.81 105 LEU A N 1
ATOM 806 C CA . LEU A 1 105 ? -6.860 14.631 -3.555 1.00 96.81 105 LEU A CA 1
ATOM 807 C C . LEU A 1 105 ? -8.224 14.042 -3.917 1.00 96.81 105 LEU A C 1
ATOM 809 O O . LEU A 1 105 ? -9.142 14.808 -4.203 1.00 96.81 105 LEU A O 1
ATOM 813 N N . LEU A 1 106 ? -8.397 12.716 -3.888 1.00 96.94 106 LEU A N 1
ATOM 814 C CA . LEU A 1 106 ? -9.667 12.078 -4.255 1.00 96.94 106 LEU A CA 1
ATOM 815 C C . LEU A 1 106 ? -10.869 12.584 -3.444 1.00 96.94 106 LEU A C 1
ATOM 817 O O . LEU A 1 106 ? -11.865 12.948 -4.074 1.00 96.94 106 LEU A O 1
ATOM 821 N N . PRO A 1 107 ? -10.827 12.679 -2.098 1.00 95.69 107 PRO A N 1
ATOM 822 C CA . PRO A 1 107 ? -11.984 13.166 -1.356 1.00 95.69 107 PRO A CA 1
ATOM 823 C C . PRO A 1 107 ? -12.306 14.625 -1.695 1.00 95.69 107 PRO A C 1
ATOM 825 O O . PRO A 1 107 ? -13.478 14.987 -1.767 1.00 95.69 107 PRO A O 1
ATOM 828 N N . LYS A 1 108 ? -11.298 15.450 -2.006 1.00 94.88 108 LYS A N 1
ATOM 829 C CA . LYS A 1 108 ? -11.498 16.842 -2.431 1.00 94.88 108 LYS A CA 1
ATOM 830 C C . LYS A 1 108 ? -12.092 16.941 -3.840 1.00 94.88 108 LYS A C 1
ATOM 832 O O . LYS A 1 108 ? -13.060 17.670 -4.040 1.00 94.88 108 LYS A O 1
ATOM 837 N N . ILE A 1 109 ? -11.545 16.192 -4.802 1.00 96.56 109 ILE A N 1
ATOM 838 C CA . ILE A 1 109 ? -11.991 16.175 -6.207 1.00 96.56 109 ILE A CA 1
ATOM 839 C C . ILE A 1 109 ? -13.434 15.675 -6.307 1.00 96.56 109 ILE A C 1
ATOM 841 O O . ILE A 1 109 ? -14.267 16.293 -6.967 1.00 96.56 109 ILE A O 1
ATOM 845 N N . PHE A 1 110 ? -13.749 14.584 -5.608 1.00 96.25 110 PHE A N 1
ATOM 846 C CA . PHE A 1 110 ? -15.066 13.948 -5.646 1.00 96.25 110 PHE A CA 1
ATOM 847 C C . PHE A 1 110 ? -16.028 14.465 -4.566 1.00 96.25 110 PHE A C 1
ATOM 849 O O . PHE A 1 110 ? -17.100 13.889 -4.378 1.00 96.25 110 PHE A O 1
ATOM 856 N N . LYS A 1 111 ? -15.667 15.558 -3.875 1.00 95.25 111 LYS A N 1
ATOM 857 C CA . LYS A 1 111 ? -16.483 16.233 -2.848 1.00 95.25 111 LYS A CA 1
ATOM 858 C C . LYS A 1 111 ? -17.010 15.275 -1.767 1.00 95.25 111 LYS A C 1
ATOM 860 O O . LYS A 1 111 ? -18.167 15.347 -1.354 1.00 95.25 111 LYS A O 1
ATOM 865 N N . ILE A 1 112 ? -16.160 14.358 -1.314 1.00 94.88 112 ILE A N 1
ATOM 866 C CA . ILE A 1 112 ? -16.464 13.402 -0.249 1.00 94.88 112 ILE A CA 1
ATOM 867 C C . ILE A 1 112 ? -16.328 14.113 1.099 1.00 94.88 112 ILE A C 1
ATOM 869 O O . ILE A 1 112 ? -15.241 14.547 1.476 1.00 94.88 112 ILE A O 1
ATOM 873 N N . ASN A 1 113 ? -17.428 14.204 1.845 1.00 95.38 113 ASN A N 1
ATOM 874 C CA . ASN A 1 113 ? -17.409 14.729 3.206 1.00 95.38 113 ASN A CA 1
ATOM 875 C C . ASN A 1 113 ? -16.953 13.629 4.182 1.00 95.38 113 ASN A C 1
ATOM 877 O O . ASN A 1 113 ? -17.711 12.707 4.482 1.00 95.38 113 ASN A O 1
ATOM 881 N N . ILE A 1 114 ? -15.712 13.741 4.660 1.00 94.06 114 ILE A N 1
ATOM 882 C CA . ILE A 1 114 ? -15.075 12.755 5.544 1.00 94.06 114 ILE A CA 1
ATOM 883 C C . ILE A 1 114 ? -15.814 12.637 6.880 1.00 94.06 114 ILE A C 1
ATOM 885 O O . ILE A 1 114 ? -16.049 11.522 7.336 1.00 94.06 114 ILE A O 1
ATOM 889 N N . GLU A 1 115 ? -16.230 13.752 7.482 1.00 92.31 115 GLU A N 1
ATOM 890 C CA . GLU A 1 115 ? -16.942 13.749 8.768 1.00 92.31 115 GLU A CA 1
ATOM 891 C C . GLU A 1 115 ? -18.270 12.996 8.665 1.00 92.31 115 GLU A C 1
ATOM 893 O O . GLU A 1 115 ? -18.585 12.152 9.504 1.00 92.31 115 GLU A O 1
ATOM 898 N N . LYS A 1 116 ? -19.021 13.236 7.584 1.00 93.12 116 LYS A N 1
ATOM 899 C CA . LYS A 1 116 ? -20.279 12.534 7.312 1.00 93.12 116 LYS A CA 1
ATOM 900 C C . LYS A 1 116 ? -20.060 11.041 7.068 1.00 93.12 116 LYS A C 1
ATOM 902 O O . LYS A 1 116 ? -20.837 10.217 7.540 1.00 93.12 116 LYS A O 1
ATOM 907 N N . GLU A 1 117 ? -19.013 10.675 6.331 1.00 93.38 117 GLU A N 1
ATOM 908 C CA . GLU A 1 117 ? -18.654 9.268 6.115 1.00 93.38 117 GLU A CA 1
ATOM 909 C C . GLU A 1 117 ? -18.269 8.591 7.439 1.00 93.38 117 GLU A C 1
ATOM 911 O O . GLU A 1 117 ? -18.708 7.472 7.698 1.00 93.38 117 GLU A O 1
ATOM 916 N N . LEU A 1 118 ? -17.527 9.276 8.309 1.00 90.25 118 LEU A N 1
ATOM 917 C CA . LEU A 1 118 ? -17.156 8.770 9.628 1.00 90.25 118 LEU A CA 1
ATOM 918 C C . LEU A 1 118 ? -18.385 8.562 10.526 1.00 90.25 118 LEU A C 1
ATOM 920 O O . LEU A 1 118 ? -18.523 7.506 11.139 1.00 90.25 118 LEU A O 1
ATOM 924 N N . GLN A 1 119 ? -19.317 9.519 10.551 1.00 88.44 119 GLN A N 1
ATOM 925 C CA . GLN A 1 119 ? -20.587 9.381 11.277 1.00 88.44 119 GLN A CA 1
ATOM 926 C C . GLN A 1 119 ? -21.420 8.203 10.760 1.00 88.44 119 GLN A C 1
ATOM 928 O O . GLN A 1 119 ? -21.908 7.398 11.549 1.00 88.44 119 GLN A O 1
ATOM 933 N N . ASN A 1 120 ? -21.541 8.055 9.438 1.00 87.94 120 ASN A N 1
ATOM 934 C CA . ASN A 1 120 ? -22.262 6.932 8.840 1.00 87.94 120 ASN A CA 1
ATOM 935 C C . ASN A 1 120 ? -21.631 5.584 9.213 1.00 87.94 120 ASN A C 1
ATOM 937 O O . ASN A 1 120 ? -22.352 4.633 9.504 1.00 87.94 120 ASN A O 1
ATOM 941 N N . LEU A 1 121 ? -20.297 5.507 9.247 1.00 85.31 121 LEU A N 1
ATOM 942 C CA . LEU A 1 121 ? -19.595 4.292 9.654 1.00 85.31 121 LEU A CA 1
ATOM 943 C C . LEU A 1 121 ? -19.863 3.952 11.128 1.00 85.31 121 LEU A C 1
ATOM 945 O O . LEU A 1 121 ? -20.144 2.798 11.435 1.00 85.31 121 LEU A O 1
ATOM 949 N N . LYS A 1 122 ? -19.843 4.947 12.023 1.00 82.19 122 LYS A N 1
ATOM 950 C CA . LYS A 1 122 ? -20.145 4.758 13.453 1.00 82.19 122 LYS A CA 1
ATOM 951 C C . LYS A 1 122 ? -21.603 4.389 13.722 1.00 82.19 122 LYS A C 1
ATOM 953 O O . LYS A 1 122 ? -21.885 3.617 14.627 1.00 82.19 122 LYS A O 1
ATOM 958 N N . ASN A 1 123 ? -22.544 4.888 12.927 1.00 76.38 123 ASN A N 1
ATOM 959 C CA . ASN A 1 123 ? -23.945 4.477 13.054 1.00 76.38 123 ASN A CA 1
ATOM 960 C C . ASN A 1 123 ? -24.145 3.002 12.669 1.00 76.38 123 ASN A C 1
ATOM 962 O O . ASN A 1 123 ? -24.995 2.318 13.236 1.00 76.38 123 ASN A O 1
ATOM 966 N N . ASP A 1 124 ? -23.337 2.507 11.731 1.00 68.62 124 ASP A N 1
ATOM 967 C CA . ASP A 1 124 ? -23.343 1.108 11.305 1.00 68.62 124 ASP A CA 1
ATOM 968 C C . ASP A 1 124 ? -22.607 0.171 12.283 1.00 68.62 124 ASP A C 1
ATOM 970 O O . ASP A 1 124 ? -22.866 -1.035 12.301 1.00 68.62 124 ASP A O 1
ATOM 974 N N . VAL A 1 125 ? -21.696 0.715 13.096 1.00 65.12 125 VAL A N 1
ATOM 975 C CA . VAL A 1 125 ? -20.825 -0.022 14.016 1.00 65.12 125 VAL A CA 1
ATOM 976 C C . VAL A 1 125 ? -21.009 0.533 15.425 1.00 65.12 125 VAL A C 1
ATOM 978 O O . VAL A 1 125 ? -20.446 1.567 15.763 1.00 65.12 125 VAL A O 1
ATOM 981 N N . LYS A 1 126 ? -21.792 -0.151 16.274 1.00 56.25 126 LYS A N 1
ATOM 982 C CA . LYS A 1 126 ? -21.949 0.248 17.684 1.00 56.25 126 LYS A CA 1
ATOM 983 C C . LYS A 1 126 ? -20.568 0.382 18.331 1.00 56.25 126 LYS A C 1
ATOM 985 O O . LYS A 1 126 ? -19.888 -0.629 18.497 1.00 56.25 126 LYS A O 1
ATOM 990 N N . GLU A 1 127 ? -20.190 1.602 18.722 1.00 52.12 127 GLU A N 1
ATOM 991 C CA . GLU A 1 127 ? -18.975 1.856 19.497 1.00 52.12 127 GLU A CA 1
ATOM 992 C C . GLU A 1 127 ? -19.038 1.032 20.785 1.00 52.12 127 GLU A C 1
ATOM 994 O O . GLU A 1 127 ? -19.742 1.357 21.741 1.00 52.12 127 GLU A O 1
ATOM 999 N N . THR A 1 128 ? -18.302 -0.074 20.822 1.00 52.53 128 THR A N 1
ATOM 1000 C CA . THR A 1 128 ? -17.993 -0.714 22.096 1.00 52.53 128 THR A CA 1
ATOM 1001 C C . THR A 1 128 ? -17.042 0.207 22.851 1.00 52.53 128 THR A C 1
ATOM 1003 O O . THR A 1 128 ? -15.880 0.357 22.480 1.00 52.53 128 THR A O 1
ATOM 1006 N N . GLN A 1 129 ? -17.546 0.860 23.896 1.00 46.72 129 GLN A N 1
ATOM 1007 C CA . GLN A 1 129 ? -16.743 1.700 24.774 1.00 46.72 129 GLN A CA 1
ATOM 1008 C C . GLN A 1 129 ? -15.829 0.787 25.603 1.00 46.72 129 GLN A C 1
ATOM 1010 O O . GLN A 1 129 ? -16.287 -0.021 26.411 1.00 46.72 129 GLN A O 1
ATOM 1015 N N . TYR A 1 130 ? -14.528 0.849 25.332 1.00 53.53 130 TYR A N 1
ATOM 1016 C CA . TYR A 1 130 ? -13.533 -0.008 25.967 1.00 53.53 130 TYR A CA 1
ATOM 1017 C C . TYR A 1 130 ? -12.814 0.747 27.078 1.00 53.53 130 TYR A C 1
ATOM 1019 O O . TYR A 1 130 ? -12.262 1.816 26.834 1.00 53.53 130 TYR A O 1
ATOM 1027 N N . ASN A 1 131 ? -12.734 0.147 28.266 1.00 57.84 131 ASN A N 1
ATOM 1028 C CA . ASN A 1 131 ? -11.797 0.598 29.291 1.00 57.84 131 ASN A CA 1
ATOM 1029 C C . ASN A 1 131 ? -10.376 0.284 28.808 1.00 57.84 131 ASN A C 1
ATOM 1031 O O . ASN A 1 131 ? -9.962 -0.880 28.773 1.00 57.84 131 ASN A O 1
ATOM 1035 N N . GLU A 1 132 ? -9.663 1.314 28.361 1.00 61.78 132 GLU A N 1
ATOM 1036 C CA . GLU A 1 132 ? -8.264 1.199 27.963 1.00 61.78 132 GLU A CA 1
ATOM 1037 C C . GLU A 1 132 ? -7.412 0.800 29.169 1.00 61.78 132 GLU A C 1
ATOM 1039 O O . GLU A 1 132 ? -7.530 1.377 30.251 1.00 61.78 132 GLU A O 1
ATOM 1044 N N . LYS A 1 133 ? -6.560 -0.212 28.988 1.00 73.44 133 LYS A N 1
ATOM 1045 C CA . LYS A 1 133 ? -5.596 -0.643 30.004 1.00 73.44 133 LYS A CA 1
ATOM 1046 C C . LYS A 1 133 ? -4.206 -0.101 29.677 1.00 73.44 133 LYS A C 1
ATOM 1048 O O . LYS A 1 133 ? -3.955 0.411 28.586 1.00 73.44 133 LYS A O 1
ATOM 1053 N N . ASN A 1 134 ? -3.289 -0.242 30.630 1.00 81.81 134 ASN A N 1
ATOM 1054 C CA . ASN A 1 134 ? -1.877 0.078 30.443 1.00 81.81 134 ASN A CA 1
ATOM 1055 C C . ASN A 1 134 ? -1.285 -0.651 29.227 1.00 81.81 134 ASN A C 1
ATOM 1057 O O . ASN A 1 134 ? -1.742 -1.726 28.835 1.00 81.81 134 ASN A O 1
ATOM 1061 N N . PHE A 1 135 ? -0.258 -0.051 28.632 1.00 85.75 135 PHE A N 1
ATOM 1062 C CA . PHE A 1 135 ? 0.483 -0.669 27.541 1.00 85.75 135 PHE A CA 1
ATOM 1063 C C . PHE A 1 135 ? 1.303 -1.859 28.056 1.00 85.75 135 PHE A C 1
ATOM 1065 O O . PHE A 1 135 ? 2.062 -1.721 29.014 1.00 85.75 135 PHE A O 1
ATOM 1072 N N . ASP A 1 136 ? 1.155 -3.014 27.409 1.00 90.00 136 ASP A N 1
ATOM 1073 C CA . ASP A 1 136 ? 1.852 -4.252 27.762 1.00 90.00 136 ASP A CA 1
ATOM 1074 C C . ASP A 1 136 ? 2.934 -4.559 26.715 1.00 90.00 136 ASP A C 1
ATOM 1076 O O . ASP A 1 136 ? 2.652 -4.965 25.583 1.00 90.00 136 ASP A O 1
ATOM 1080 N N . PHE A 1 137 ? 4.195 -4.354 27.102 1.00 90.31 137 PHE A N 1
ATOM 1081 C CA . PHE A 1 137 ? 5.353 -4.577 26.235 1.00 90.31 137 PHE A CA 1
ATOM 1082 C C . PHE A 1 137 ? 5.543 -6.047 25.843 1.00 90.31 137 PHE A C 1
ATOM 1084 O O . PHE A 1 137 ? 6.004 -6.323 24.730 1.00 90.31 137 PHE A O 1
ATOM 1091 N N . ILE A 1 138 ? 5.196 -6.989 26.725 1.00 91.81 138 ILE A N 1
ATOM 1092 C CA . ILE A 1 138 ? 5.369 -8.425 26.476 1.00 91.81 138 ILE A CA 1
ATOM 1093 C C . ILE A 1 138 ? 4.342 -8.868 25.438 1.00 91.81 138 ILE A C 1
ATOM 1095 O O . ILE A 1 138 ? 4.703 -9.462 24.419 1.00 91.81 138 ILE A O 1
ATOM 1099 N N . ALA A 1 139 ? 3.079 -8.490 25.643 1.00 91.69 139 ALA A N 1
ATOM 1100 C CA . ALA A 1 139 ? 2.000 -8.756 24.699 1.00 91.69 139 ALA A CA 1
ATOM 1101 C C . ALA A 1 139 ? 2.292 -8.150 23.313 1.00 91.69 139 ALA A C 1
ATOM 1103 O O . ALA A 1 139 ? 2.138 -8.819 22.287 1.00 91.69 139 ALA A O 1
ATOM 1104 N N . PHE A 1 140 ? 2.782 -6.905 23.272 1.00 93.06 140 PHE A N 1
ATOM 1105 C CA . PHE A 1 140 ? 3.133 -6.229 22.019 1.00 93.06 140 PHE A CA 1
ATOM 1106 C C . PHE A 1 140 ? 4.285 -6.931 21.285 1.00 93.06 140 PHE A C 1
ATOM 1108 O O . PHE A 1 140 ? 4.231 -7.126 20.067 1.00 93.06 140 PHE A O 1
ATOM 1115 N N . SER A 1 141 ? 5.306 -7.371 22.024 1.00 93.88 141 SER A N 1
ATOM 1116 C CA . SER A 1 141 ? 6.442 -8.111 21.463 1.00 93.88 141 SER A CA 1
ATOM 1117 C C . SER A 1 141 ? 6.021 -9.474 20.913 1.00 93.88 141 SER A C 1
ATOM 1119 O O . SER A 1 141 ? 6.452 -9.858 19.825 1.00 93.88 141 SER A O 1
ATOM 1121 N N . LEU A 1 142 ? 5.125 -10.185 21.605 1.00 94.12 142 LEU A N 1
ATOM 1122 C CA . LEU A 1 142 ? 4.591 -11.467 21.139 1.00 94.12 142 LEU A CA 1
ATOM 1123 C C . LEU A 1 142 ? 3.802 -11.333 19.839 1.00 94.12 142 LEU A C 1
ATOM 1125 O O . LEU A 1 142 ? 4.005 -12.139 18.931 1.00 94.12 142 LEU A O 1
ATOM 1129 N N . ILE A 1 143 ? 2.971 -10.294 19.703 1.00 94.31 143 ILE A N 1
ATOM 1130 C CA . ILE A 1 143 ? 2.268 -10.007 18.442 1.00 94.31 143 ILE A CA 1
ATOM 1131 C C . ILE A 1 143 ? 3.259 -9.890 17.288 1.00 94.31 143 ILE A C 1
ATOM 1133 O O . ILE A 1 143 ? 3.027 -10.465 16.221 1.00 94.31 143 ILE A O 1
ATOM 1137 N N . ILE A 1 144 ? 4.356 -9.159 17.498 1.00 95.38 144 ILE A N 1
ATOM 1138 C CA . ILE A 1 144 ? 5.389 -8.957 16.481 1.00 95.38 144 ILE A CA 1
ATOM 1139 C C . ILE A 1 144 ? 6.082 -10.277 16.146 1.00 95.38 144 ILE A C 1
ATOM 1141 O O . ILE A 1 144 ? 6.216 -10.598 14.967 1.00 95.38 144 ILE A O 1
ATOM 1145 N N . ILE A 1 145 ? 6.494 -11.053 17.151 1.00 95.69 145 ILE A N 1
ATOM 1146 C CA . ILE A 1 145 ? 7.181 -12.337 16.951 1.00 95.69 145 ILE A CA 1
ATOM 1147 C C . ILE A 1 145 ? 6.287 -13.302 16.169 1.00 95.69 145 ILE A C 1
ATOM 1149 O O . ILE A 1 145 ? 6.696 -13.809 15.123 1.00 95.69 145 ILE A O 1
ATOM 1153 N N . ILE A 1 146 ? 5.049 -13.502 16.625 1.00 95.25 146 ILE A N 1
ATOM 1154 C CA . ILE A 1 146 ? 4.069 -14.368 15.959 1.00 95.25 146 ILE A CA 1
ATOM 1155 C C . ILE A 1 146 ? 3.791 -13.854 14.546 1.00 95.25 146 ILE A C 1
ATOM 1157 O O . ILE A 1 146 ? 3.769 -14.625 13.591 1.00 95.25 146 ILE A O 1
ATOM 1161 N N . GLY A 1 147 ? 3.664 -12.540 14.388 1.00 94.19 147 GLY A N 1
ATOM 1162 C CA . GLY A 1 147 ? 3.460 -11.903 13.097 1.00 94.19 147 GLY A CA 1
ATOM 1163 C C . GLY A 1 147 ? 4.602 -12.128 12.110 1.00 94.19 147 GLY A C 1
ATOM 1164 O O . GLY A 1 147 ? 4.359 -12.422 10.942 1.00 94.19 147 GLY A O 1
ATOM 1165 N N . ILE A 1 148 ? 5.853 -12.050 12.566 1.00 94.00 148 ILE A N 1
ATOM 1166 C CA . ILE A 1 148 ? 7.030 -12.361 11.744 1.00 94.00 148 ILE A CA 1
ATOM 1167 C C . ILE A 1 148 ? 7.026 -13.841 11.350 1.00 94.00 148 ILE A C 1
ATOM 1169 O O . ILE A 1 148 ? 7.334 -14.150 10.198 1.00 94.00 148 ILE A O 1
ATOM 1173 N N . ILE A 1 149 ? 6.672 -14.745 12.270 1.00 94.56 149 ILE A N 1
ATOM 1174 C CA . ILE A 1 149 ? 6.567 -16.184 11.987 1.00 94.56 149 ILE A CA 1
ATOM 1175 C C . ILE A 1 149 ? 5.514 -16.423 10.902 1.00 94.56 149 ILE A C 1
ATOM 1177 O O . ILE A 1 149 ? 5.851 -16.992 9.866 1.00 94.56 149 ILE A O 1
ATOM 1181 N N . ILE A 1 150 ? 4.291 -15.912 11.085 1.00 91.25 150 ILE A N 1
ATOM 1182 C CA . ILE A 1 150 ? 3.195 -16.008 10.104 1.00 91.25 150 ILE A CA 1
ATOM 1183 C C . ILE A 1 150 ? 3.630 -15.429 8.755 1.00 91.25 150 ILE A C 1
ATOM 1185 O O . ILE A 1 150 ? 3.445 -16.052 7.712 1.00 91.25 150 ILE A O 1
ATOM 1189 N N . GLY A 1 151 ? 4.259 -14.253 8.771 1.00 86.75 151 GLY A N 1
ATOM 1190 C CA . GLY A 1 151 ? 4.721 -13.571 7.568 1.00 86.75 151 GLY A CA 1
ATOM 1191 C C . GLY A 1 151 ? 5.775 -14.359 6.792 1.00 86.75 151 GLY A C 1
ATOM 1192 O O . GLY A 1 151 ? 5.817 -14.276 5.567 1.00 86.75 151 GLY A O 1
ATOM 1193 N N . LYS A 1 152 ? 6.610 -15.147 7.478 1.00 87.88 152 LYS A N 1
ATOM 1194 C CA . LYS A 1 152 ? 7.642 -15.995 6.863 1.00 87.88 152 LYS A CA 1
ATOM 1195 C C . LYS A 1 152 ? 7.113 -17.323 6.322 1.00 87.88 152 LYS A C 1
ATOM 1197 O O . LYS A 1 152 ? 7.853 -17.981 5.590 1.00 87.88 152 LYS A O 1
ATOM 1202 N N . ILE A 1 153 ? 5.877 -17.718 6.642 1.00 87.38 153 ILE A N 1
ATOM 1203 C CA . ILE A 1 153 ? 5.279 -18.934 6.083 1.00 87.38 153 ILE 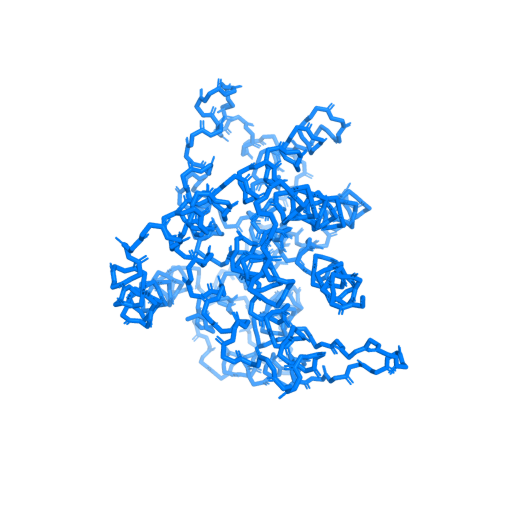A CA 1
ATOM 1204 C C . ILE A 1 153 ? 5.216 -18.783 4.562 1.00 87.38 153 ILE A C 1
ATOM 1206 O O . ILE A 1 153 ? 4.650 -17.823 4.031 1.00 87.38 153 ILE A O 1
ATOM 1210 N N . LYS A 1 154 ? 5.842 -19.734 3.866 1.00 81.75 154 LYS A N 1
ATOM 1211 C CA . LYS A 1 154 ? 5.832 -19.819 2.408 1.00 81.75 154 LYS A CA 1
ATOM 1212 C C . LYS A 1 154 ? 4.815 -20.869 1.991 1.00 81.75 154 LYS A C 1
ATOM 1214 O O . LYS A 1 154 ? 4.949 -22.037 2.345 1.00 81.75 154 LYS A O 1
ATOM 1219 N N . PHE A 1 155 ? 3.835 -20.449 1.209 1.00 80.50 155 PHE A N 1
ATOM 1220 C CA . PHE A 1 155 ? 2.893 -21.333 0.545 1.00 80.50 155 PHE A CA 1
ATOM 1221 C C . PHE A 1 155 ? 3.411 -21.616 -0.858 1.00 80.50 155 PHE A C 1
ATOM 1223 O O . PHE A 1 155 ? 3.732 -20.691 -1.607 1.00 80.50 155 PHE A O 1
ATOM 1230 N N . ASN A 1 156 ? 3.522 -22.897 -1.196 1.00 77.88 156 ASN A N 1
ATOM 1231 C CA . ASN A 1 156 ? 3.994 -23.333 -2.499 1.00 77.88 156 ASN A CA 1
ATOM 1232 C C . ASN A 1 156 ? 2.847 -24.008 -3.250 1.00 77.88 156 ASN A C 1
ATOM 1234 O O . ASN A 1 156 ? 2.517 -25.160 -2.980 1.00 77.88 156 ASN A O 1
ATOM 1238 N N . PHE A 1 157 ? 2.249 -23.286 -4.193 1.00 74.31 157 PHE A N 1
ATOM 1239 C CA . PHE A 1 157 ? 1.227 -23.810 -5.096 1.00 74.31 157 PHE A CA 1
ATOM 1240 C C . PHE A 1 157 ? 1.865 -24.060 -6.469 1.00 74.31 157 PHE A C 1
ATOM 1242 O O . PHE A 1 157 ? 1.612 -23.349 -7.442 1.00 74.31 157 PHE A O 1
ATOM 1249 N N . GLY A 1 158 ? 2.772 -25.041 -6.528 1.00 72.44 158 GLY A N 1
ATOM 1250 C CA . GLY A 1 158 ? 3.507 -25.407 -7.743 1.00 72.44 158 GLY A CA 1
ATOM 1251 C C . GLY A 1 158 ? 4.458 -24.304 -8.223 1.00 72.44 158 GLY A C 1
ATOM 1252 O O . GLY A 1 158 ? 5.575 -24.186 -7.727 1.00 72.44 158 GLY A O 1
ATOM 1253 N N . VAL A 1 159 ? 4.016 -23.510 -9.205 1.00 69.25 159 VAL A N 1
ATOM 1254 C CA . VAL A 1 159 ? 4.782 -22.391 -9.797 1.00 69.25 159 VAL A CA 1
ATOM 1255 C C . VAL A 1 159 ? 4.665 -21.115 -8.951 1.00 69.25 159 VAL A C 1
ATOM 1257 O O . VAL A 1 159 ? 5.522 -20.235 -9.011 1.00 69.25 159 VAL A O 1
ATOM 1260 N N . VAL A 1 160 ? 3.616 -21.014 -8.130 1.00 68.25 160 VAL A N 1
ATOM 1261 C CA . VAL A 1 160 ? 3.323 -19.833 -7.316 1.00 68.25 160 VAL A CA 1
ATOM 1262 C C . VAL A 1 160 ? 3.906 -20.020 -5.917 1.00 68.25 160 VAL A C 1
ATOM 1264 O O . VAL A 1 160 ? 3.361 -20.762 -5.097 1.00 68.25 160 VAL A O 1
ATOM 1267 N N . LYS A 1 161 ? 5.003 -19.314 -5.629 1.00 74.75 161 LYS A N 1
ATOM 1268 C CA . LYS A 1 161 ? 5.543 -19.170 -4.272 1.00 74.75 161 LYS A CA 1
ATOM 1269 C C . LYS A 1 161 ? 5.040 -17.872 -3.671 1.00 74.75 161 LYS A C 1
ATOM 1271 O O . LYS A 1 161 ? 5.411 -16.786 -4.107 1.00 74.75 161 LYS A O 1
ATOM 1276 N N . PHE A 1 162 ? 4.184 -17.997 -2.668 1.00 74.12 162 PHE A N 1
ATOM 1277 C CA . PHE A 1 162 ? 3.566 -16.864 -2.000 1.00 74.12 162 PHE A CA 1
ATOM 1278 C C . PHE A 1 162 ? 3.948 -16.833 -0.520 1.00 74.12 162 PHE A C 1
ATOM 1280 O O . PHE A 1 162 ? 3.996 -17.857 0.158 1.00 74.12 162 PHE A O 1
ATOM 1287 N N . SER A 1 163 ? 4.206 -15.635 -0.010 1.00 81.81 163 SER A N 1
ATOM 1288 C CA . SER A 1 163 ? 4.368 -15.354 1.412 1.00 81.81 163 SER A CA 1
ATOM 1289 C C . SER A 1 163 ? 3.605 -14.074 1.724 1.00 81.81 163 SER A C 1
ATOM 1291 O O . SER A 1 163 ? 3.649 -13.112 0.954 1.00 81.81 163 SER A O 1
ATOM 1293 N N . PHE A 1 164 ? 2.939 -14.043 2.879 1.00 76.00 164 PHE A N 1
ATOM 1294 C CA . PHE A 1 164 ? 2.247 -12.845 3.363 1.00 76.00 164 PHE A CA 1
ATOM 1295 C C . PHE A 1 164 ? 3.199 -11.667 3.625 1.00 76.00 164 PHE A C 1
ATOM 1297 O O . PHE A 1 164 ? 2.757 -10.524 3.756 1.00 76.00 164 PHE A O 1
ATOM 1304 N N . GLY A 1 165 ? 4.505 -11.933 3.713 1.00 83.38 165 GLY A N 1
ATOM 1305 C CA . GLY A 1 165 ? 5.510 -10.961 4.106 1.00 83.38 165 GLY A CA 1
ATOM 1306 C C . GLY A 1 165 ? 5.389 -10.574 5.579 1.00 83.38 165 GLY A C 1
ATOM 1307 O O . GLY A 1 165 ? 4.372 -10.791 6.240 1.00 83.38 165 GLY A O 1
ATOM 1308 N N . ILE A 1 166 ? 6.447 -9.962 6.111 1.00 87.31 166 ILE A N 1
ATOM 1309 C CA . ILE A 1 166 ? 6.477 -9.518 7.513 1.00 87.31 166 ILE A CA 1
ATOM 1310 C C . ILE A 1 166 ? 5.332 -8.531 7.791 1.00 87.31 166 ILE A C 1
ATOM 1312 O O . ILE A 1 166 ? 4.677 -8.630 8.822 1.00 87.31 166 ILE A O 1
ATOM 1316 N N . THR A 1 167 ? 5.048 -7.621 6.855 1.00 85.00 167 THR A N 1
ATOM 1317 C CA . THR A 1 167 ? 3.949 -6.649 6.956 1.00 85.00 167 THR A CA 1
ATOM 1318 C C . THR A 1 167 ? 2.590 -7.331 7.105 1.00 85.00 167 THR A C 1
ATOM 1320 O O . THR A 1 167 ? 1.868 -7.032 8.052 1.00 85.00 167 THR A O 1
ATOM 1323 N N . GLY A 1 168 ? 2.255 -8.270 6.213 1.00 84.31 168 GLY A N 1
ATOM 1324 C CA . GLY A 1 168 ? 0.984 -8.992 6.267 1.00 84.31 168 GLY A CA 1
ATOM 1325 C C . GLY A 1 168 ? 0.847 -9.845 7.520 1.00 84.31 168 GLY A C 1
ATOM 1326 O O . GLY A 1 168 ? -0.174 -9.777 8.197 1.00 84.31 168 GLY A O 1
ATOM 1327 N N . GLY A 1 169 ? 1.893 -10.595 7.872 1.00 89.81 169 GLY A N 1
ATOM 1328 C CA . GLY A 1 169 ? 1.876 -11.454 9.055 1.00 89.81 169 GLY A CA 1
ATOM 1329 C C . GLY A 1 169 ? 1.722 -10.675 10.364 1.00 89.81 169 GLY A C 1
ATOM 1330 O O . GLY A 1 169 ? 0.893 -11.037 11.199 1.00 89.81 169 GLY A O 1
ATOM 1331 N N . VAL A 1 170 ? 2.455 -9.566 10.531 1.00 93.12 170 VAL A N 1
ATOM 1332 C CA . VAL A 1 170 ? 2.328 -8.691 11.712 1.00 93.12 170 VAL A CA 1
ATOM 1333 C C . VAL A 1 170 ? 0.947 -8.054 11.788 1.00 93.12 170 VAL A C 1
ATOM 1335 O O . VAL A 1 170 ? 0.393 -7.993 12.882 1.00 93.12 170 VAL A O 1
ATOM 1338 N N . LEU A 1 171 ? 0.363 -7.649 10.657 1.00 90.06 171 LEU A N 1
ATOM 1339 C CA . LEU A 1 171 ? -0.992 -7.100 10.627 1.00 90.06 171 LEU A CA 1
ATOM 1340 C C . LEU A 1 171 ? -2.057 -8.140 10.996 1.00 90.06 171 LEU A C 1
ATOM 1342 O O . LEU A 1 171 ? -2.962 -7.853 11.773 1.00 90.06 171 LEU A O 1
ATOM 1346 N N . MET A 1 172 ? -1.961 -9.354 10.449 1.00 89.06 172 MET A N 1
ATOM 1347 C CA . MET A 1 172 ? -2.893 -10.437 10.779 1.00 89.06 172 MET A CA 1
ATOM 1348 C C . MET A 1 172 ? -2.804 -10.801 12.262 1.00 89.06 172 MET A C 1
ATOM 1350 O O . MET A 1 172 ? -3.833 -10.947 12.917 1.00 89.06 172 MET A O 1
ATOM 1354 N N . SER A 1 173 ? -1.585 -10.883 12.802 1.00 92.94 173 SER A N 1
ATOM 1355 C CA . SER A 1 173 ? -1.343 -11.118 14.227 1.00 92.94 173 SER A CA 1
ATOM 1356 C C . SER A 1 173 ? -1.962 -10.014 15.092 1.00 92.94 173 SER A C 1
ATOM 1358 O O . SER A 1 173 ? -2.729 -10.307 16.009 1.00 92.94 173 SER A O 1
ATOM 1360 N N . SER A 1 174 ? -1.712 -8.738 14.779 1.00 91.75 174 SER A N 1
ATOM 1361 C CA . SER A 1 174 ? -2.234 -7.618 15.574 1.00 91.75 174 SER A CA 1
ATOM 1362 C C . SER A 1 174 ? -3.758 -7.497 15.514 1.00 91.75 174 SER A C 1
ATOM 1364 O O . SER A 1 174 ? -4.379 -7.263 16.550 1.00 91.75 174 SER A O 1
ATOM 1366 N N . LEU A 1 175 ? -4.375 -7.731 14.349 1.00 88.94 175 LEU A N 1
ATOM 1367 C CA . LEU A 1 175 ? -5.836 -7.778 14.212 1.00 88.94 175 LEU A CA 1
ATOM 1368 C C . LEU A 1 175 ? -6.445 -8.948 14.996 1.00 88.94 175 LEU A C 1
ATOM 1370 O O . LEU A 1 175 ? -7.462 -8.775 15.665 1.00 88.94 175 LEU A O 1
ATOM 1374 N N . PHE A 1 176 ? -5.819 -10.127 14.939 1.00 89.50 176 PHE A N 1
ATOM 1375 C CA . PHE A 1 176 ? -6.300 -11.325 15.625 1.00 89.50 176 PHE A CA 1
ATOM 1376 C C . PHE A 1 176 ? -6.227 -11.181 17.150 1.00 89.50 176 PHE A C 1
ATOM 1378 O O . PHE A 1 176 ? -7.247 -11.292 17.831 1.00 89.50 176 PHE A O 1
ATOM 1385 N N . PHE A 1 177 ? -5.043 -10.881 17.692 1.00 90.44 177 PHE A N 1
ATOM 1386 C CA . PHE A 1 177 ? -4.850 -10.746 19.138 1.00 90.44 177 PHE A CA 1
ATOM 1387 C C . PHE A 1 177 ? -5.559 -9.518 19.712 1.00 90.44 177 PHE A C 1
ATOM 1389 O O . PHE A 1 177 ? -6.116 -9.599 20.807 1.00 90.44 177 PHE A O 1
ATOM 1396 N N . GLY A 1 178 ? -5.610 -8.410 18.969 1.00 86.88 178 GLY A N 1
ATOM 1397 C CA . GLY A 1 178 ? -6.364 -7.228 19.380 1.00 86.88 178 GLY A CA 1
ATOM 1398 C C . GLY A 1 178 ? -7.861 -7.514 19.535 1.00 86.88 178 GLY A C 1
ATOM 1399 O O . GLY A 1 178 ? -8.468 -7.118 20.531 1.00 86.88 178 GLY A O 1
ATOM 1400 N N . ASN A 1 179 ? -8.438 -8.311 18.629 1.00 85.06 179 ASN A N 1
ATOM 1401 C CA . ASN A 1 179 ? -9.843 -8.704 18.703 1.00 85.06 179 ASN A CA 1
ATOM 1402 C C . ASN A 1 179 ? -10.128 -9.698 19.850 1.00 85.06 179 ASN A C 1
ATOM 1404 O O . ASN A 1 179 ? -11.214 -9.668 20.429 1.00 85.06 179 ASN A O 1
ATOM 1408 N N . LEU A 1 180 ? -9.162 -10.553 20.217 1.00 82.88 180 LEU A N 1
ATOM 1409 C CA . LEU A 1 180 ? -9.285 -11.459 21.370 1.00 82.88 180 LEU A CA 1
ATOM 1410 C C . LEU A 1 180 ? -9.302 -10.723 22.720 1.00 82.88 180 LEU A C 1
ATOM 1412 O O . LEU A 1 180 ? -9.807 -11.276 23.696 1.00 82.88 180 LEU A O 1
ATOM 1416 N N . LYS A 1 181 ? -8.807 -9.477 22.778 1.00 75.06 181 LYS A N 1
ATOM 1417 C CA . LYS A 1 181 ? -8.718 -8.586 23.959 1.00 75.06 181 LYS A CA 1
ATOM 1418 C C . LYS A 1 181 ? -7.779 -9.077 25.061 1.00 75.06 181 LYS A C 1
ATOM 1420 O O . LYS A 1 181 ? -6.944 -8.301 25.527 1.00 75.06 181 LYS A O 1
ATOM 1425 N N . GLN A 1 182 ? -7.900 -10.332 25.479 1.00 76.81 182 GLN A N 1
ATOM 1426 C CA . GLN A 1 182 ? -7.063 -10.972 26.486 1.00 76.81 182 GLN A CA 1
ATOM 1427 C C . GLN A 1 182 ? -6.740 -12.403 26.052 1.00 76.81 182 GLN A C 1
ATOM 1429 O O . GLN A 1 182 ? -7.626 -13.161 25.666 1.00 76.81 182 GLN A O 1
ATOM 1434 N N . PHE A 1 183 ? -5.467 -12.783 26.122 1.00 76.12 183 PHE A N 1
ATOM 1435 C CA . PHE A 1 183 ? -5.022 -14.145 25.826 1.00 76.12 183 PHE A CA 1
ATOM 1436 C C . PHE A 1 183 ? -3.840 -14.493 26.735 1.00 76.12 183 PHE A C 1
ATOM 1438 O O . PHE A 1 183 ? -2.933 -13.683 26.902 1.00 76.12 183 PHE A O 1
ATOM 1445 N N . LEU A 1 184 ? -3.873 -15.674 27.366 1.00 71.88 184 LEU A N 1
ATOM 1446 C CA . LEU A 1 184 ? -2.852 -16.134 28.327 1.00 71.88 184 LEU A CA 1
ATOM 1447 C C . LEU A 1 184 ? -2.542 -15.122 29.454 1.00 71.88 184 LEU A C 1
ATOM 1449 O O . LEU A 1 184 ? -1.388 -14.886 29.791 1.00 71.88 184 LEU A O 1
ATOM 1453 N N . GLY A 1 185 ? -3.564 -14.470 30.018 1.00 69.44 185 GLY A N 1
ATOM 1454 C CA . GLY A 1 185 ? -3.388 -13.471 31.086 1.00 69.44 185 GLY A CA 1
ATOM 1455 C C . GLY A 1 185 ? -2.859 -12.105 30.621 1.00 69.44 185 GLY A C 1
ATOM 1456 O O . GLY A 1 185 ? -2.970 -11.139 31.372 1.00 69.44 185 GLY A O 1
ATOM 1457 N N . MET A 1 186 ? -2.381 -11.989 29.380 1.00 80.81 186 MET A N 1
ATOM 1458 C CA . MET A 1 186 ? -1.895 -10.744 28.780 1.00 80.81 186 MET A CA 1
ATOM 1459 C C . MET A 1 186 ? -3.029 -9.927 28.167 1.00 80.81 186 MET A C 1
ATOM 1461 O O . MET A 1 186 ? -3.962 -10.483 27.578 1.00 80.81 186 MET A O 1
ATOM 1465 N N . ASN A 1 187 ? -2.937 -8.599 28.276 1.00 80.00 187 ASN A N 1
ATOM 1466 C CA . ASN A 1 187 ? -3.941 -7.682 27.736 1.00 80.00 187 ASN A CA 1
ATOM 1467 C C . ASN A 1 187 ? -3.493 -7.122 26.381 1.00 80.00 187 ASN A C 1
ATOM 1469 O O . ASN A 1 187 ? -2.496 -6.415 26.278 1.00 80.00 187 ASN A O 1
ATOM 1473 N N . PHE A 1 188 ? -4.292 -7.385 25.352 1.00 83.12 188 PHE A N 1
ATOM 1474 C CA . PHE A 1 188 ? -4.086 -6.884 23.993 1.00 83.12 188 PHE A CA 1
ATOM 1475 C C . PHE A 1 188 ? -4.909 -5.623 23.696 1.00 83.12 188 PHE A C 1
ATOM 1477 O O . PHE A 1 188 ? -4.623 -4.910 22.738 1.00 83.12 188 PHE A O 1
ATOM 1484 N N . ASN A 1 189 ? -5.882 -5.291 24.553 1.00 81.44 189 ASN A N 1
ATOM 1485 C CA . ASN A 1 189 ? -6.549 -3.987 24.557 1.00 81.44 189 ASN A CA 1
ATOM 1486 C C . ASN A 1 189 ? -5.672 -2.934 25.261 1.00 81.44 189 ASN A C 1
ATOM 1488 O O . ASN A 1 189 ? -5.863 -2.634 26.443 1.00 81.44 189 ASN A O 1
ATOM 1492 N N . MET A 1 190 ? -4.671 -2.433 24.539 1.00 86.00 190 MET A N 1
ATOM 1493 C CA . MET A 1 190 ? -3.672 -1.487 25.046 1.00 86.00 190 MET A CA 1
ATOM 1494 C C . MET A 1 190 ? -4.136 -0.029 24.937 1.00 86.00 190 MET A C 1
ATOM 1496 O O . MET A 1 190 ? -5.025 0.302 24.154 1.00 86.00 190 MET A O 1
ATOM 1500 N N . ASN A 1 191 ? -3.471 0.845 25.693 1.00 88.31 191 ASN A N 1
ATOM 1501 C CA . ASN A 1 191 ? -3.656 2.293 25.656 1.00 88.31 191 ASN A CA 1
ATOM 1502 C C . ASN A 1 191 ? -3.508 2.853 24.226 1.00 88.31 191 ASN A C 1
ATOM 1504 O O . ASN A 1 191 ? -2.458 2.699 23.587 1.00 88.31 191 ASN A O 1
ATOM 1508 N N . THR A 1 192 ? -4.548 3.523 23.728 1.00 86.38 192 THR A N 1
ATOM 1509 C CA . THR A 1 192 ? -4.592 3.977 22.330 1.00 86.38 192 THR A CA 1
ATOM 1510 C C . THR A 1 192 ? -3.676 5.165 22.072 1.00 86.38 192 THR A C 1
ATOM 1512 O O . THR A 1 192 ? -3.137 5.280 20.972 1.00 86.38 192 THR A O 1
ATOM 1515 N N . TYR A 1 193 ? -3.438 6.013 23.074 1.00 88.25 193 TYR A N 1
ATOM 1516 C CA . TYR A 1 193 ? -2.500 7.130 22.978 1.00 88.25 193 TYR A CA 1
ATOM 1517 C C . TYR A 1 193 ? -1.067 6.634 22.732 1.00 88.25 193 TYR A C 1
ATOM 1519 O O . TYR A 1 193 ? -0.407 7.079 21.793 1.00 88.25 193 TYR A O 1
ATOM 1527 N N . ILE A 1 194 ? -0.611 5.634 23.494 1.00 91.38 194 ILE A N 1
ATOM 1528 C CA . ILE A 1 194 ? 0.721 5.038 23.299 1.00 91.38 194 ILE A CA 1
ATOM 1529 C C . ILE A 1 194 ? 0.816 4.364 21.924 1.00 91.38 194 ILE A C 1
ATOM 1531 O O . ILE A 1 194 ? 1.792 4.577 21.204 1.00 91.38 194 ILE A O 1
ATOM 1535 N N . LEU A 1 195 ? -0.207 3.604 21.517 1.00 91.50 195 LEU A N 1
ATOM 1536 C CA . LEU A 1 195 ? -0.238 2.974 20.191 1.00 91.50 195 LEU A CA 1
ATOM 1537 C C . LEU A 1 195 ? -0.179 4.005 19.054 1.00 91.50 195 LEU A C 1
ATOM 1539 O O . LEU A 1 195 ? 0.517 3.775 18.065 1.00 91.50 195 LEU A O 1
ATOM 1543 N N . LYS A 1 196 ? -0.859 5.151 19.185 1.00 89.50 196 LYS A N 1
ATOM 1544 C CA . LYS A 1 196 ? -0.802 6.241 18.197 1.00 89.50 196 LYS A CA 1
ATOM 1545 C C . LYS A 1 196 ? 0.603 6.841 18.090 1.00 89.50 196 LYS A C 1
ATOM 1547 O O . LYS A 1 196 ? 1.085 7.020 16.974 1.00 89.50 196 LYS A O 1
ATOM 1552 N N . ASN A 1 197 ? 1.298 7.029 19.210 1.00 92.81 197 ASN A N 1
ATOM 1553 C CA . ASN A 1 197 ? 2.678 7.527 19.202 1.00 92.81 197 ASN A CA 1
ATOM 1554 C C . ASN A 1 197 ? 3.652 6.508 18.582 1.00 92.81 197 ASN A C 1
ATOM 1556 O O . ASN A 1 197 ? 4.490 6.866 17.753 1.00 92.81 197 ASN A O 1
ATOM 1560 N N . ILE A 1 198 ? 3.523 5.219 18.924 1.00 93.81 198 ILE A N 1
ATOM 1561 C CA . ILE A 1 198 ? 4.344 4.150 18.323 1.00 93.81 198 ILE A CA 1
ATOM 1562 C C . ILE A 1 198 ? 4.065 4.038 16.819 1.00 93.81 198 ILE A C 1
ATOM 1564 O O . ILE A 1 198 ? 4.999 3.862 16.028 1.00 93.81 198 ILE A O 1
ATOM 1568 N N . LYS A 1 199 ? 2.796 4.171 16.409 1.00 90.50 199 LYS A N 1
ATOM 1569 C CA . LYS A 1 199 ? 2.389 4.255 15.003 1.00 90.50 199 LYS A CA 1
ATOM 1570 C C . LYS A 1 199 ? 3.151 5.374 14.293 1.00 90.50 199 LYS A C 1
ATOM 1572 O O . LYS A 1 199 ? 3.834 5.096 13.309 1.00 90.50 199 LYS A O 1
ATOM 1577 N N . GLU A 1 200 ? 3.066 6.608 14.781 1.00 89.31 200 GLU A N 1
ATOM 1578 C CA . GLU A 1 200 ? 3.702 7.770 14.146 1.00 89.31 200 GLU A CA 1
ATOM 1579 C C . GLU A 1 200 ? 5.221 7.613 14.036 1.00 89.31 200 GLU A C 1
ATOM 1581 O O . GLU A 1 200 ? 5.773 7.739 12.941 1.00 89.31 200 GLU A O 1
ATOM 1586 N N . LEU A 1 201 ? 5.893 7.212 15.121 1.00 93.62 201 LEU A N 1
ATOM 1587 C CA . LEU A 1 201 ? 7.332 6.921 15.102 1.00 93.62 201 LEU A CA 1
ATOM 1588 C C . LEU A 1 201 ? 7.681 5.835 14.073 1.00 93.62 201 LEU A C 1
ATOM 1590 O O . LEU A 1 201 ? 8.624 5.972 13.289 1.00 93.62 201 LEU A O 1
ATOM 1594 N N . GLY A 1 202 ? 6.899 4.754 14.038 1.00 90.62 202 GLY A N 1
ATOM 1595 C CA . GLY A 1 202 ? 7.103 3.642 13.116 1.00 90.62 202 GLY A CA 1
ATOM 1596 C C . GLY A 1 202 ? 6.913 4.013 11.642 1.00 90.62 202 GLY A C 1
ATOM 1597 O O . GLY A 1 202 ? 7.556 3.385 10.786 1.00 90.62 202 GLY A O 1
ATOM 1598 N N . LEU A 1 203 ? 6.040 4.988 11.359 1.00 87.06 203 LEU A N 1
ATOM 1599 C CA . LEU A 1 203 ? 5.791 5.547 10.031 1.00 87.06 203 LEU A CA 1
ATOM 1600 C C . LEU A 1 203 ? 6.938 6.473 9.613 1.00 87.06 203 LEU A C 1
ATOM 1602 O O . LEU A 1 203 ? 7.494 6.280 8.535 1.00 87.06 203 LEU A O 1
ATOM 1606 N N . LEU A 1 204 ? 7.353 7.398 10.484 1.00 90.31 204 LEU A N 1
ATOM 1607 C CA . LEU A 1 204 ? 8.449 8.338 10.217 1.00 90.31 204 LEU A CA 1
ATOM 1608 C C . LEU A 1 204 ? 9.753 7.607 9.880 1.00 90.31 204 LEU A C 1
ATOM 1610 O O . LEU A 1 204 ? 10.309 7.814 8.804 1.00 90.31 204 LEU A O 1
ATOM 1614 N N . ILE A 1 205 ? 10.179 6.662 10.729 1.00 91.19 205 ILE A N 1
ATOM 1615 C CA . ILE A 1 205 ? 11.394 5.859 10.492 1.00 91.19 205 ILE A CA 1
ATOM 1616 C C . ILE A 1 205 ? 11.307 5.114 9.151 1.00 91.19 205 ILE A C 1
ATOM 1618 O O . ILE A 1 205 ? 12.298 4.975 8.431 1.00 91.19 205 ILE A O 1
ATOM 1622 N N . PHE A 1 206 ? 10.116 4.626 8.797 1.00 86.56 206 PHE A N 1
ATOM 1623 C CA . PHE A 1 206 ? 9.915 3.904 7.548 1.00 86.56 206 PHE A CA 1
ATOM 1624 C C . PHE A 1 206 ? 10.025 4.808 6.316 1.00 86.56 206 PHE A C 1
ATOM 1626 O O . PHE A 1 206 ? 10.763 4.455 5.395 1.00 86.56 206 PHE A O 1
ATOM 1633 N N . LEU A 1 207 ? 9.347 5.962 6.295 1.00 84.00 207 LEU A N 1
ATOM 1634 C CA . LEU A 1 207 ? 9.457 6.899 5.172 1.00 84.00 207 LEU A CA 1
ATOM 1635 C C . LEU A 1 207 ? 10.888 7.428 5.023 1.00 84.00 207 LEU A C 1
ATOM 1637 O O . LEU A 1 207 ? 11.390 7.482 3.901 1.00 84.00 207 LEU A O 1
ATOM 1641 N N . SER A 1 208 ? 11.576 7.732 6.130 1.00 88.50 208 SER A N 1
ATOM 1642 C CA . SER A 1 208 ? 12.987 8.138 6.100 1.00 88.50 208 SER A CA 1
ATOM 1643 C C . SER A 1 208 ? 13.879 7.052 5.489 1.00 88.50 208 SER A C 1
ATOM 1645 O O . SER A 1 208 ? 14.689 7.338 4.610 1.00 88.50 208 SER A O 1
ATOM 1647 N N . SER A 1 209 ? 13.699 5.788 5.888 1.00 86.56 209 SER A N 1
ATOM 1648 C CA . SER A 1 209 ? 14.469 4.661 5.343 1.00 86.56 209 SER A CA 1
ATOM 1649 C C . SER A 1 209 ? 14.218 4.441 3.848 1.00 86.56 209 SER A C 1
ATOM 1651 O O . SER A 1 209 ? 15.166 4.250 3.087 1.00 86.56 209 SER A O 1
ATOM 1653 N N . VAL A 1 210 ? 12.958 4.508 3.408 1.00 79.62 210 VAL A N 1
ATOM 1654 C CA . VAL A 1 210 ? 12.581 4.414 1.988 1.00 79.62 210 VAL A CA 1
ATOM 1655 C C . VAL A 1 210 ? 13.240 5.525 1.172 1.00 79.62 210 VAL A C 1
ATOM 1657 O O . VAL A 1 210 ? 13.822 5.245 0.122 1.00 79.62 210 VAL A O 1
ATOM 1660 N N . GLY A 1 211 ? 13.167 6.768 1.658 1.00 83.12 211 GLY A N 1
ATOM 1661 C CA . GLY A 1 211 ? 13.760 7.926 0.991 1.00 83.12 211 GLY A CA 1
ATOM 1662 C C . GLY A 1 211 ? 15.268 7.771 0.813 1.00 83.12 211 GLY A C 1
ATOM 1663 O O . GLY A 1 211 ? 15.777 7.955 -0.290 1.00 83.12 211 GLY A O 1
ATOM 1664 N N . LEU A 1 212 ? 15.971 7.330 1.860 1.00 87.06 212 LEU A N 1
ATOM 1665 C CA . LEU A 1 212 ? 17.413 7.072 1.803 1.00 87.06 212 LEU A CA 1
ATOM 1666 C C . LEU A 1 212 ? 17.768 5.904 0.871 1.00 87.06 212 LEU A C 1
ATOM 1668 O O . LEU A 1 212 ? 18.750 5.980 0.137 1.00 87.06 212 LEU A O 1
ATOM 1672 N N . ARG A 1 213 ? 16.969 4.830 0.871 1.00 84.00 213 ARG A N 1
ATOM 1673 C CA . ARG A 1 213 ? 17.269 3.611 0.105 1.00 84.00 213 ARG A CA 1
ATOM 1674 C C . ARG A 1 213 ? 17.039 3.763 -1.397 1.00 84.00 213 ARG A C 1
ATOM 1676 O O . ARG A 1 213 ? 17.815 3.221 -2.177 1.00 84.00 213 ARG A O 1
ATOM 1683 N N . TYR A 1 214 ? 15.970 4.448 -1.801 1.00 81.44 214 TYR A N 1
ATOM 1684 C CA . TYR A 1 214 ? 15.555 4.519 -3.210 1.00 81.44 214 TYR A CA 1
ATOM 1685 C C . TYR A 1 214 ? 15.707 5.912 -3.831 1.00 81.44 214 TYR A C 1
ATOM 1687 O O . TYR A 1 214 ? 15.667 6.035 -5.058 1.00 81.44 214 TYR A O 1
ATOM 1695 N N . GLY A 1 215 ? 15.909 6.956 -3.021 1.00 81.62 215 GLY A N 1
ATOM 1696 C CA . GLY A 1 215 ? 16.042 8.334 -3.497 1.00 81.62 215 GLY A CA 1
ATOM 1697 C C . GLY A 1 215 ? 17.246 8.528 -4.418 1.00 81.62 215 GLY A C 1
ATOM 1698 O O . GLY A 1 215 ? 17.087 9.043 -5.522 1.00 81.62 215 GLY A O 1
ATOM 1699 N N . TYR A 1 216 ? 18.425 8.030 -4.021 1.00 82.88 216 TYR A N 1
ATOM 1700 C CA . TYR A 1 216 ? 19.650 8.139 -4.826 1.00 82.88 216 TYR A CA 1
ATOM 1701 C C . TYR A 1 216 ? 19.497 7.479 -6.204 1.00 82.88 216 TYR A C 1
ATOM 1703 O O . TYR A 1 216 ? 19.770 8.101 -7.228 1.00 82.88 216 TYR A O 1
ATOM 1711 N N . THR A 1 217 ? 18.987 6.243 -6.250 1.00 81.31 217 THR A N 1
ATOM 1712 C CA . THR A 1 217 ? 18.752 5.522 -7.511 1.00 81.31 217 THR A CA 1
ATOM 1713 C C . THR A 1 217 ? 17.728 6.229 -8.393 1.00 81.31 217 THR A C 1
ATOM 1715 O O . THR A 1 217 ? 17.909 6.264 -9.607 1.00 81.31 217 THR A O 1
ATOM 1718 N N . SER A 1 218 ? 16.680 6.813 -7.806 1.00 75.50 218 SER A N 1
ATOM 1719 C CA . SER A 1 218 ? 15.642 7.526 -8.559 1.00 75.50 218 SER A CA 1
ATOM 1720 C C . SER A 1 218 ? 16.184 8.796 -9.214 1.00 75.50 218 SER A C 1
ATOM 1722 O O . SER A 1 218 ? 15.962 9.010 -10.403 1.00 75.50 218 SER A O 1
ATOM 1724 N N . ILE A 1 219 ? 16.950 9.601 -8.468 1.00 81.81 219 ILE A N 1
ATOM 1725 C CA . ILE A 1 219 ? 17.538 10.856 -8.964 1.00 81.81 219 ILE A CA 1
ATOM 1726 C C . ILE A 1 219 ? 18.624 10.574 -10.009 1.00 81.81 219 ILE A C 1
ATOM 1728 O O . ILE A 1 219 ? 18.627 11.171 -11.082 1.00 81.81 219 ILE A O 1
ATOM 1732 N N . ASN A 1 220 ? 19.507 9.607 -9.759 1.00 81.81 220 ASN A N 1
ATOM 1733 C CA . ASN A 1 220 ? 20.591 9.292 -10.696 1.00 81.81 220 ASN A CA 1
ATOM 1734 C C . ASN A 1 220 ? 20.122 8.563 -11.959 1.00 81.81 220 ASN A C 1
ATOM 1736 O O . ASN A 1 220 ? 20.882 8.405 -12.912 1.00 81.81 220 ASN A O 1
ATOM 1740 N N . SER A 1 221 ? 18.865 8.130 -11.982 1.00 79.25 221 SER A N 1
ATOM 1741 C CA . SER A 1 221 ? 18.233 7.526 -13.150 1.00 79.25 221 SER A CA 1
ATOM 1742 C C . SER A 1 221 ? 17.454 8.526 -13.994 1.00 79.25 221 SER A C 1
ATOM 1744 O O . SER A 1 221 ? 16.736 8.110 -14.898 1.00 79.25 221 SER A O 1
ATOM 1746 N N . LEU A 1 222 ? 17.618 9.834 -13.773 1.00 81.12 222 LEU A N 1
ATOM 1747 C CA . LEU A 1 222 ? 17.051 10.899 -14.614 1.00 81.12 222 LEU A CA 1
ATOM 1748 C C . LEU A 1 222 ? 17.747 11.019 -15.988 1.00 81.12 222 LEU A C 1
ATOM 1750 O O . LEU A 1 222 ? 17.937 12.107 -16.522 1.00 81.12 222 LEU A O 1
ATOM 1754 N N . ASN A 1 223 ? 18.123 9.887 -16.581 1.00 82.12 223 ASN A N 1
ATOM 1755 C CA . ASN A 1 223 ? 18.472 9.797 -17.991 1.00 82.12 223 ASN A CA 1
ATOM 1756 C C . ASN A 1 223 ? 17.197 9.624 -18.843 1.00 82.12 223 ASN A C 1
ATOM 1758 O O . ASN A 1 223 ? 16.101 9.391 -18.324 1.00 82.12 223 ASN A O 1
ATOM 1762 N N . SER A 1 224 ? 17.334 9.713 -20.168 1.00 73.75 224 SER A N 1
ATOM 1763 C CA . SER A 1 224 ? 16.193 9.681 -21.097 1.00 73.75 224 SER A CA 1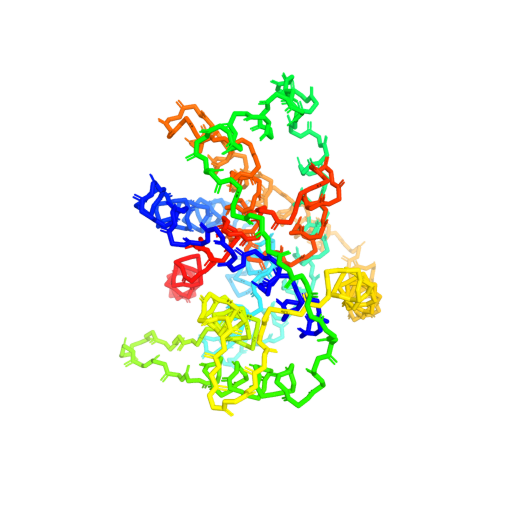
ATOM 1764 C C . SER A 1 224 ? 15.304 8.437 -20.951 1.00 73.75 224 SER A C 1
ATOM 1766 O O . SER A 1 224 ? 14.086 8.540 -21.077 1.00 73.75 224 SER A O 1
ATOM 1768 N N . LYS A 1 225 ? 15.877 7.268 -20.632 1.00 82.12 225 LYS A N 1
ATOM 1769 C CA . LYS A 1 225 ? 15.112 6.024 -20.430 1.00 82.12 225 LYS A CA 1
ATOM 1770 C C . LYS A 1 225 ? 14.502 5.914 -19.031 1.00 82.12 225 LYS A C 1
ATOM 1772 O O . LYS A 1 225 ? 13.385 5.425 -18.899 1.00 82.12 225 LYS A O 1
ATOM 1777 N N . GLY A 1 226 ? 15.192 6.369 -17.990 1.00 86.25 226 GLY A N 1
ATOM 1778 C CA . GLY A 1 226 ? 14.693 6.287 -16.619 1.00 86.25 226 GLY A CA 1
ATOM 1779 C C . GLY A 1 226 ? 13.531 7.241 -16.348 1.00 86.25 226 GLY A C 1
ATOM 1780 O O . GLY A 1 226 ? 12.599 6.859 -15.642 1.00 86.25 226 GLY A O 1
ATOM 1781 N N . ILE A 1 227 ? 13.489 8.408 -17.003 1.00 89.62 227 ILE A N 1
ATOM 1782 C CA . ILE A 1 227 ? 12.313 9.299 -16.968 1.00 89.62 227 ILE A CA 1
ATOM 1783 C C . ILE A 1 227 ? 11.071 8.585 -17.522 1.00 89.62 227 ILE A C 1
ATOM 1785 O O . ILE A 1 227 ? 10.011 8.625 -16.895 1.00 89.62 227 ILE A O 1
ATOM 1789 N N . LEU A 1 228 ? 11.197 7.871 -18.649 1.00 91.12 228 LEU A N 1
ATOM 1790 C CA . LEU A 1 228 ? 10.090 7.089 -19.216 1.00 91.12 228 LEU A CA 1
ATOM 1791 C C . LEU A 1 228 ? 9.587 6.022 -18.235 1.00 91.12 228 LEU A C 1
ATOM 1793 O O . LEU A 1 228 ? 8.379 5.819 -18.108 1.00 91.12 228 LEU A O 1
ATOM 1797 N N . TYR A 1 229 ? 10.490 5.362 -17.509 1.00 93.50 229 TYR A N 1
ATOM 1798 C CA . TYR A 1 229 ? 10.130 4.360 -16.504 1.00 93.50 229 TYR A CA 1
ATOM 1799 C C . TYR A 1 229 ? 9.434 4.966 -15.279 1.00 93.50 229 TYR A C 1
ATOM 1801 O O . TYR A 1 229 ? 8.441 4.407 -14.816 1.00 93.50 229 TYR A O 1
ATOM 1809 N N . ILE A 1 230 ? 9.889 6.128 -14.799 1.00 93.75 230 ILE A N 1
ATOM 1810 C CA . ILE A 1 230 ? 9.248 6.860 -13.693 1.00 93.75 230 ILE A CA 1
ATOM 1811 C C . ILE A 1 230 ? 7.830 7.294 -14.086 1.00 93.75 230 ILE A C 1
ATOM 1813 O O . ILE A 1 230 ? 6.883 7.074 -13.329 1.00 93.75 230 ILE A O 1
ATOM 1817 N N . ILE A 1 231 ? 7.659 7.855 -15.288 1.00 94.25 231 ILE A N 1
ATOM 1818 C CA . ILE A 1 231 ? 6.340 8.244 -15.811 1.00 94.25 231 ILE A CA 1
ATOM 1819 C C . ILE A 1 231 ? 5.444 7.011 -15.961 1.00 94.25 231 ILE A C 1
ATOM 1821 O O . ILE A 1 231 ? 4.282 7.040 -15.560 1.00 94.25 231 ILE A O 1
ATOM 1825 N N . SER A 1 232 ? 5.986 5.905 -16.478 1.00 95.62 232 SER A N 1
ATOM 1826 C CA . SER A 1 232 ? 5.241 4.649 -16.606 1.00 95.62 232 SER A CA 1
ATOM 1827 C C . SER A 1 232 ? 4.737 4.159 -15.252 1.00 95.62 232 SER A C 1
ATOM 1829 O O . SER A 1 232 ? 3.567 3.809 -15.125 1.00 95.62 232 SER A O 1
ATOM 1831 N N . ALA A 1 233 ? 5.589 4.186 -14.225 1.00 96.62 233 ALA A N 1
ATOM 1832 C CA . ALA A 1 233 ? 5.214 3.802 -12.871 1.00 96.62 233 ALA A CA 1
ATOM 1833 C C . ALA A 1 233 ? 4.114 4.695 -12.288 1.00 96.62 233 ALA A C 1
ATOM 1835 O O . ALA A 1 233 ? 3.165 4.189 -11.690 1.00 96.62 233 ALA A O 1
ATOM 1836 N N . PHE A 1 234 ? 4.217 6.011 -12.494 1.00 96.88 234 PHE A N 1
ATOM 1837 C CA . PHE A 1 234 ? 3.191 6.958 -12.069 1.00 96.88 234 PHE A CA 1
ATOM 1838 C C . PHE A 1 234 ? 1.845 6.646 -12.731 1.00 96.88 234 PHE A C 1
ATOM 1840 O O . PHE A 1 234 ? 0.835 6.539 -12.041 1.00 96.88 234 PHE A O 1
ATOM 1847 N N . ILE A 1 235 ? 1.832 6.433 -14.051 1.00 97.81 235 ILE A N 1
ATOM 1848 C CA . ILE A 1 235 ? 0.618 6.102 -14.811 1.00 97.81 235 ILE A CA 1
ATOM 1849 C C . ILE A 1 235 ? 0.019 4.777 -14.332 1.00 97.81 235 ILE A C 1
ATOM 1851 O O . ILE A 1 235 ? -1.179 4.718 -14.057 1.00 97.81 235 ILE A O 1
ATOM 1855 N N . ILE A 1 236 ? 0.837 3.728 -14.192 1.00 98.19 236 ILE A N 1
ATOM 1856 C CA . ILE A 1 236 ? 0.388 2.411 -13.716 1.00 98.19 236 ILE A CA 1
ATOM 1857 C C . ILE A 1 236 ? -0.242 2.549 -12.333 1.00 98.19 236 ILE A C 1
ATOM 1859 O O . ILE A 1 236 ? -1.382 2.126 -12.139 1.00 98.19 236 ILE A O 1
ATOM 1863 N N . GLY A 1 237 ? 0.464 3.167 -11.384 1.00 97.81 237 GLY A N 1
ATOM 1864 C CA . GLY A 1 237 ? -0.039 3.335 -10.025 1.00 97.81 237 GLY A CA 1
ATOM 1865 C C . GLY A 1 237 ? -1.323 4.162 -9.990 1.00 97.81 237 GLY A C 1
ATOM 1866 O O . GLY A 1 237 ? -2.290 3.775 -9.332 1.00 97.81 237 GLY A O 1
ATOM 1867 N N . PHE A 1 238 ? -1.359 5.275 -10.728 1.00 98.19 238 PHE A N 1
ATOM 1868 C CA . PHE A 1 238 ? -2.491 6.199 -10.725 1.00 98.19 238 PHE A CA 1
ATOM 1869 C C . PHE A 1 238 ? -3.739 5.559 -11.321 1.00 98.19 238 PHE A C 1
ATOM 1871 O O . PHE A 1 238 ? -4.797 5.590 -10.696 1.00 98.19 238 PHE A O 1
ATOM 1878 N N . LEU A 1 239 ? -3.621 4.925 -12.490 1.00 98.31 239 LEU A N 1
ATOM 1879 C CA . LEU A 1 239 ? -4.759 4.285 -13.144 1.00 98.31 239 LEU A CA 1
ATOM 1880 C C . LEU A 1 239 ? -5.267 3.073 -12.354 1.00 98.31 239 LEU A C 1
ATOM 1882 O O . LEU A 1 239 ? -6.479 2.896 -12.242 1.00 98.31 239 LEU A O 1
ATOM 1886 N N . SER A 1 240 ? -4.373 2.283 -11.750 1.00 98.06 240 SER A N 1
ATOM 1887 C CA . SER A 1 240 ? -4.772 1.135 -10.917 1.00 98.06 240 SER A CA 1
ATOM 1888 C C . SER A 1 240 ? -5.565 1.576 -9.689 1.00 98.06 240 SER A C 1
ATOM 1890 O O . SER A 1 240 ? -6.629 1.029 -9.386 1.00 98.06 240 SER A O 1
ATOM 1892 N N . LEU A 1 241 ? -5.078 2.616 -9.004 1.00 98.31 241 LEU A N 1
ATOM 1893 C CA . LEU A 1 241 ? -5.762 3.200 -7.856 1.00 98.31 241 LEU A CA 1
ATOM 1894 C C . LEU A 1 241 ? -7.092 3.833 -8.269 1.00 98.31 241 LEU A C 1
ATOM 1896 O O . LEU A 1 241 ? -8.098 3.622 -7.592 1.00 98.31 241 LEU A O 1
ATOM 1900 N N . LEU A 1 242 ? -7.118 4.573 -9.381 1.00 98.00 242 LEU A N 1
ATOM 1901 C CA . LEU A 1 242 ? -8.320 5.241 -9.872 1.00 98.00 242 LEU A CA 1
ATOM 1902 C C . LEU A 1 242 ? -9.418 4.231 -10.224 1.00 98.00 242 LEU A C 1
ATOM 1904 O O . LEU A 1 242 ? -10.567 4.433 -9.839 1.00 98.00 242 LEU A O 1
ATOM 1908 N N . ILE A 1 243 ? -9.082 3.119 -10.882 1.00 98.00 243 ILE A N 1
ATOM 1909 C CA . ILE A 1 243 ? -10.046 2.044 -11.163 1.00 98.00 243 ILE A CA 1
ATOM 1910 C C . ILE A 1 243 ? -10.574 1.440 -9.862 1.00 98.00 243 ILE A C 1
ATOM 1912 O O . ILE A 1 243 ? -11.789 1.312 -9.699 1.00 98.00 243 ILE A O 1
ATOM 1916 N N . GLY A 1 244 ? -9.688 1.126 -8.911 1.00 97.94 244 GLY A N 1
ATOM 1917 C CA . GLY A 1 244 ? -10.095 0.652 -7.588 1.00 97.94 244 GLY A CA 1
ATOM 1918 C C . GLY A 1 244 ? -11.049 1.626 -6.893 1.00 97.94 244 GLY A C 1
ATOM 1919 O O . GLY A 1 244 ? -12.067 1.213 -6.335 1.00 97.94 244 GLY A O 1
ATOM 1920 N N . PHE A 1 245 ? -10.760 2.927 -6.969 1.00 98.25 245 PHE A N 1
ATOM 1921 C CA . PHE A 1 245 ? -11.588 3.977 -6.382 1.00 98.25 245 PHE A CA 1
ATOM 1922 C C . PHE A 1 245 ? -12.965 4.039 -7.038 1.00 98.25 245 PHE A C 1
ATOM 1924 O O . PHE A 1 245 ? -13.976 4.021 -6.336 1.00 98.25 245 PHE A O 1
ATOM 1931 N N . LEU A 1 246 ? -13.016 4.076 -8.371 1.00 97.75 246 LEU A N 1
ATOM 1932 C CA . LEU A 1 246 ? -14.267 4.183 -9.116 1.00 97.75 246 LEU A CA 1
ATOM 1933 C C . LEU A 1 246 ? -15.175 2.979 -8.844 1.00 97.75 246 LEU A C 1
ATOM 1935 O O . LEU A 1 246 ? -16.350 3.156 -8.519 1.00 97.75 246 LEU A O 1
ATOM 1939 N N . PHE A 1 247 ? -14.630 1.762 -8.885 1.00 97.44 247 PHE A N 1
ATOM 1940 C CA . PHE A 1 247 ? -15.397 0.557 -8.564 1.00 97.44 247 PHE A CA 1
ATOM 1941 C C . PHE A 1 247 ? -15.823 0.527 -7.097 1.00 97.44 247 PHE A C 1
ATOM 1943 O O . PHE A 1 247 ? -16.997 0.311 -6.793 1.00 97.44 247 PHE A O 1
ATOM 1950 N N . GLY A 1 248 ? -14.906 0.799 -6.171 1.00 96.81 248 GLY A N 1
ATOM 1951 C CA . GLY A 1 248 ? -15.214 0.792 -4.746 1.00 96.81 248 GLY A CA 1
ATOM 1952 C C . GLY A 1 248 ? -16.286 1.813 -4.361 1.00 96.81 248 GLY A C 1
ATOM 1953 O O . GLY A 1 248 ? -17.210 1.492 -3.608 1.00 96.81 248 GLY A O 1
ATOM 1954 N N . ARG A 1 249 ? -16.213 3.032 -4.910 1.00 95.81 249 ARG A N 1
ATOM 1955 C CA . ARG A 1 249 ? -17.135 4.122 -4.574 1.00 95.81 249 ARG A CA 1
ATOM 1956 C C . ARG A 1 249 ? -18.466 4.021 -5.307 1.00 95.81 249 ARG A C 1
ATOM 1958 O O . ARG A 1 249 ? -19.502 4.189 -4.671 1.00 95.81 249 ARG A O 1
ATOM 1965 N N . TYR A 1 250 ? -18.460 3.761 -6.612 1.00 95.69 250 TYR A N 1
ATOM 1966 C CA . TYR A 1 250 ? -19.675 3.855 -7.428 1.00 95.69 250 TYR A CA 1
ATOM 1967 C C . TYR A 1 250 ? -20.365 2.510 -7.653 1.00 95.69 250 TYR A C 1
ATOM 1969 O O . TYR A 1 250 ? -21.594 2.461 -7.649 1.00 95.69 250 TYR A O 1
ATOM 1977 N N . VAL A 1 251 ? -19.609 1.416 -7.780 1.00 96.31 251 VAL A N 1
ATOM 1978 C CA . VAL A 1 251 ? -20.185 0.074 -7.978 1.00 96.31 251 VAL A CA 1
ATOM 1979 C C . VAL A 1 251 ? -20.504 -0.566 -6.630 1.00 96.31 251 VAL A C 1
ATOM 1981 O O . VAL A 1 251 ? -21.634 -0.978 -6.377 1.00 96.31 251 VAL A O 1
ATOM 1984 N N . PHE A 1 252 ? -19.532 -0.597 -5.717 1.00 94.69 252 PHE A N 1
ATOM 1985 C CA . PHE A 1 252 ? -19.693 -1.240 -4.409 1.00 94.69 252 PHE A CA 1
ATOM 1986 C C . PHE A 1 252 ? -20.279 -0.341 -3.327 1.00 94.69 252 PHE A C 1
ATOM 1988 O O . PHE A 1 252 ? -20.631 -0.853 -2.254 1.00 94.69 252 PHE A O 1
ATOM 1995 N N . LYS A 1 253 ? -20.397 0.965 -3.606 1.00 93.94 253 LYS A N 1
ATOM 1996 C CA . LYS A 1 253 ? -20.948 1.982 -2.699 1.00 93.94 253 LYS A CA 1
ATOM 1997 C C . LYS A 1 253 ? -20.298 1.927 -1.317 1.00 93.94 253 LYS A C 1
ATOM 1999 O O . LYS A 1 253 ? -20.972 1.983 -0.292 1.00 93.94 253 LYS A O 1
ATOM 2004 N N . MET A 1 254 ? -18.981 1.734 -1.292 1.00 93.75 254 MET A N 1
ATOM 2005 C CA . MET A 1 254 ? -18.228 1.668 -0.047 1.00 93.75 254 MET A CA 1
ATOM 2006 C C . MET A 1 254 ? -18.082 3.057 0.568 1.00 93.75 254 MET A C 1
ATOM 2008 O O . MET A 1 254 ? -17.906 4.067 -0.124 1.00 93.75 254 MET A O 1
ATOM 2012 N N . ASN A 1 255 ? -18.135 3.072 1.895 1.00 93.88 255 ASN A N 1
ATOM 2013 C CA . ASN A 1 255 ? -17.794 4.236 2.688 1.00 93.88 255 ASN A CA 1
ATOM 2014 C C . ASN A 1 255 ? -16.326 4.626 2.448 1.00 93.88 255 ASN A C 1
ATOM 2016 O O . ASN A 1 255 ? -15.472 3.743 2.330 1.00 93.88 255 ASN A O 1
ATOM 2020 N N . TRP A 1 256 ? -16.026 5.924 2.380 1.00 96.19 256 TRP A N 1
ATOM 2021 C CA . TRP A 1 256 ? -14.679 6.414 2.066 1.00 96.19 256 TRP A CA 1
ATOM 2022 C C . TRP A 1 256 ? -13.620 5.976 3.078 1.00 96.19 256 TRP A C 1
ATOM 2024 O O . TRP A 1 256 ? -12.512 5.651 2.667 1.00 96.19 256 TRP A O 1
ATOM 2034 N N . ILE A 1 257 ? -13.949 5.913 4.370 1.00 94.75 257 ILE A N 1
ATOM 2035 C CA . ILE A 1 257 ? -13.015 5.475 5.419 1.00 94.75 257 ILE A CA 1
ATOM 2036 C C . ILE A 1 257 ? -12.549 4.043 5.133 1.00 94.75 257 ILE A C 1
ATOM 2038 O O . ILE A 1 257 ? -11.360 3.739 5.146 1.00 94.75 257 ILE A O 1
ATOM 2042 N N . MET A 1 258 ? -13.491 3.168 4.779 1.00 94.56 258 MET A N 1
ATOM 2043 C CA . MET A 1 258 ? -13.188 1.776 4.467 1.00 94.56 258 MET A CA 1
ATOM 2044 C C . MET A 1 258 ? -12.532 1.613 3.092 1.00 94.56 258 MET A C 1
ATOM 2046 O O . MET A 1 258 ? -11.640 0.783 2.907 1.00 94.56 258 MET A O 1
ATOM 2050 N N . LEU A 1 259 ? -12.977 2.410 2.119 1.00 97.06 259 LEU A N 1
ATOM 2051 C CA . LEU A 1 259 ? -12.465 2.385 0.757 1.00 97.06 259 LEU A CA 1
ATOM 2052 C C . LEU A 1 259 ? -11.025 2.891 0.688 1.00 97.06 259 LEU A C 1
ATOM 2054 O O . LEU A 1 259 ? -10.208 2.230 0.066 1.00 97.06 259 LEU A O 1
ATOM 2058 N N . SER A 1 260 ? -10.687 4.009 1.329 1.00 97.50 260 SER A N 1
ATOM 2059 C CA . SER A 1 260 ? -9.320 4.551 1.339 1.00 97.50 260 SER A CA 1
ATOM 2060 C C . SER A 1 260 ? -8.325 3.525 1.888 1.00 97.50 260 SER A C 1
ATOM 2062 O O . SER A 1 260 ? -7.276 3.285 1.286 1.00 97.50 260 SER A O 1
ATOM 2064 N N . GLY A 1 261 ? -8.719 2.812 2.945 1.00 95.94 261 GLY A N 1
ATOM 2065 C CA . GLY A 1 261 ? -8.004 1.659 3.476 1.00 95.94 261 GLY A CA 1
ATOM 2066 C C . GLY A 1 261 ? -7.850 0.533 2.464 1.00 95.94 261 GLY A C 1
ATOM 2067 O O . GLY A 1 261 ? -6.737 0.071 2.217 1.00 95.94 261 GLY A O 1
ATOM 2068 N N . ALA A 1 262 ? -8.953 0.121 1.835 1.00 97.12 262 ALA A N 1
ATOM 2069 C CA . ALA A 1 262 ? -8.950 -0.922 0.813 1.00 97.12 262 ALA A CA 1
ATOM 2070 C C . ALA A 1 262 ? -8.075 -0.569 -0.401 1.00 97.12 262 ALA A C 1
ATOM 2072 O O . ALA A 1 262 ? -7.344 -1.427 -0.888 1.00 97.12 262 ALA A O 1
ATOM 2073 N N . LEU A 1 263 ? -8.075 0.689 -0.853 1.00 98.25 263 LEU A N 1
AT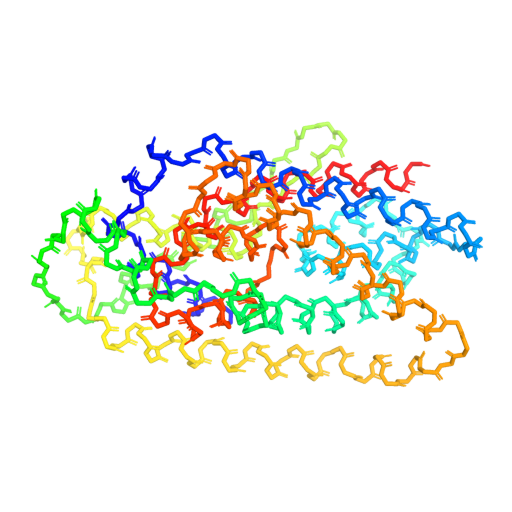OM 2074 C CA . LEU A 1 263 ? -7.203 1.172 -1.928 1.00 98.25 263 LEU A CA 1
ATOM 2075 C C . LEU A 1 263 ? -5.732 1.061 -1.534 1.00 98.25 263 LEU A C 1
A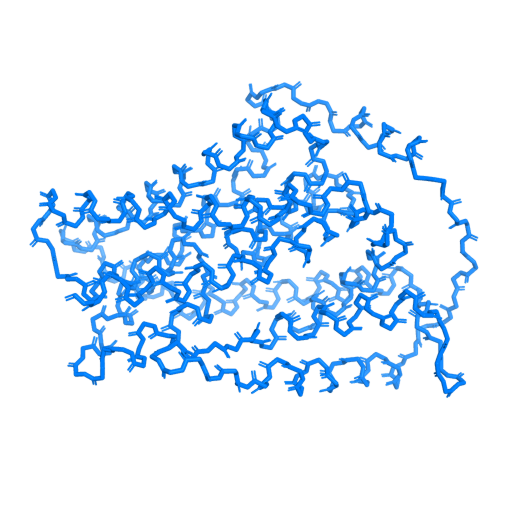TOM 2077 O O . LEU A 1 263 ? -4.926 0.548 -2.308 1.00 98.25 263 LEU A O 1
ATOM 2081 N N . CYS A 1 264 ? -5.386 1.476 -0.314 1.00 97.06 264 CYS A N 1
ATOM 2082 C CA . CYS A 1 264 ? -4.031 1.324 0.207 1.00 97.06 264 CYS A CA 1
ATOM 2083 C C . CYS A 1 264 ? -3.639 -0.155 0.332 1.00 97.06 264 CYS A C 1
ATOM 2085 O O . CYS A 1 264 ? -2.502 -0.505 0.027 1.00 97.06 264 CYS A O 1
ATOM 2087 N N . GLY A 1 265 ? -4.568 -1.027 0.737 1.00 94.81 265 GLY A N 1
ATOM 2088 C CA . GLY A 1 265 ? -4.354 -2.474 0.824 1.00 94.81 265 GLY A CA 1
ATOM 2089 C C . GLY A 1 265 ? -4.151 -3.117 -0.548 1.00 94.81 265 GLY A C 1
ATOM 2090 O O . GLY A 1 265 ? -3.225 -3.905 -0.721 1.00 94.81 265 GLY A O 1
ATOM 2091 N N . GLY A 1 266 ? -4.954 -2.720 -1.538 1.00 96.31 266 GLY A N 1
ATOM 2092 C CA . GLY A 1 266 ? -4.845 -3.139 -2.937 1.00 96.31 266 GLY A CA 1
ATOM 2093 C C . GLY A 1 266 ? -3.540 -2.703 -3.594 1.00 96.31 266 GLY A C 1
ATOM 2094 O O . GLY A 1 266 ? -2.880 -3.487 -4.268 1.00 96.31 266 GLY A O 1
ATOM 2095 N N . MET A 1 267 ? -3.121 -1.471 -3.314 1.00 96.44 267 MET A N 1
ATOM 2096 C CA . MET A 1 267 ? -1.810 -0.940 -3.685 1.00 96.44 267 MET A CA 1
ATOM 2097 C C . MET A 1 267 ? -0.705 -1.407 -2.734 1.00 96.44 267 MET A C 1
ATOM 2099 O O . MET A 1 267 ? 0.394 -0.888 -2.802 1.00 96.44 267 MET A O 1
ATOM 2103 N N . THR A 1 268 ? -0.980 -2.301 -1.781 1.00 93.50 268 THR A N 1
ATOM 2104 C CA . THR A 1 268 ? -0.041 -2.811 -0.764 1.00 93.50 268 THR A CA 1
ATOM 2105 C C . THR A 1 268 ? 0.794 -1.740 -0.033 1.00 93.50 268 THR A C 1
ATOM 2107 O O . THR A 1 268 ? 1.828 -2.029 0.570 1.00 93.50 268 THR A O 1
ATOM 2110 N N . SER A 1 269 ? 0.306 -0.497 -0.011 1.00 93.00 269 SER A N 1
ATOM 2111 C CA . SER A 1 269 ? 1.075 0.701 0.309 1.00 93.00 269 SER A CA 1
ATOM 2112 C C . SER A 1 269 ? 0.911 1.099 1.766 1.00 93.00 269 SER A C 1
ATOM 2114 O O . SER A 1 269 ? -0.079 1.709 2.171 1.00 93.00 269 SER A O 1
ATOM 2116 N N . THR A 1 270 ? 1.916 0.771 2.574 1.00 89.69 270 THR A N 1
ATOM 2117 C CA . THR A 1 270 ? 1.973 1.197 3.980 1.00 89.69 270 THR A CA 1
ATOM 2118 C C . THR A 1 270 ? 2.056 2.727 4.151 1.00 89.69 270 THR A C 1
ATOM 2120 O O . THR A 1 270 ? 1.363 3.244 5.026 1.00 89.69 270 THR A O 1
ATOM 2123 N N . PRO A 1 271 ? 2.820 3.493 3.336 1.00 89.88 271 PRO A N 1
ATOM 2124 C CA . PRO A 1 271 ? 2.791 4.959 3.402 1.00 89.88 271 PRO A CA 1
ATOM 2125 C C . PRO A 1 271 ? 1.417 5.523 3.036 1.00 89.88 271 PRO A C 1
ATOM 2127 O O . PRO A 1 271 ? 0.945 6.455 3.680 1.00 89.88 271 PRO A O 1
ATOM 2130 N N . GLY A 1 272 ? 0.760 4.914 2.041 1.00 94.62 272 GLY A N 1
ATOM 2131 C CA . GLY A 1 272 ? -0.614 5.230 1.670 1.00 94.62 272 GLY A CA 1
ATOM 2132 C C . GLY A 1 272 ? -1.581 5.070 2.837 1.00 94.62 272 GLY A C 1
ATOM 2133 O O . GLY A 1 272 ? -2.361 5.978 3.099 1.00 94.62 272 GLY A O 1
ATOM 2134 N N . LEU A 1 273 ? -1.478 3.967 3.591 1.00 94.06 273 LEU A N 1
ATOM 2135 C CA . LEU A 1 273 ? -2.272 3.759 4.805 1.00 94.06 273 LEU A CA 1
ATOM 2136 C C . LEU A 1 273 ? -2.029 4.868 5.839 1.00 94.06 273 LEU A C 1
ATOM 2138 O O . LEU A 1 273 ? -2.984 5.381 6.413 1.00 94.06 273 LEU A O 1
ATOM 2142 N N . GLY A 1 274 ? -0.773 5.273 6.047 1.00 91.44 274 GLY A N 1
ATOM 2143 C CA . GLY A 1 274 ? -0.444 6.405 6.919 1.00 91.44 274 GLY A CA 1
ATOM 2144 C C . GLY A 1 274 ? -1.135 7.704 6.485 1.00 91.44 274 GLY A C 1
ATOM 2145 O O . GLY A 1 274 ? -1.780 8.357 7.301 1.00 91.44 274 GLY A O 1
ATOM 2146 N N . ALA A 1 275 ? -1.075 8.028 5.190 1.00 93.69 275 ALA A N 1
ATOM 2147 C CA . ALA A 1 275 ? -1.752 9.191 4.610 1.00 93.69 275 ALA A CA 1
ATOM 2148 C C . ALA A 1 275 ? -3.286 9.093 4.686 1.00 93.69 275 ALA A C 1
ATOM 2150 O O . ALA A 1 275 ? -3.973 10.085 4.919 1.00 93.69 275 ALA A O 1
ATOM 2151 N N . ALA A 1 276 ? -3.847 7.896 4.516 1.00 96.56 276 ALA A N 1
ATOM 2152 C CA . ALA A 1 276 ? -5.280 7.657 4.643 1.00 96.56 276 ALA A CA 1
ATOM 2153 C C . ALA A 1 276 ? -5.758 7.851 6.091 1.00 96.56 276 ALA A C 1
ATOM 2155 O O . ALA A 1 276 ? -6.767 8.516 6.313 1.00 96.56 276 ALA A O 1
ATOM 2156 N N . ILE A 1 277 ? -5.017 7.344 7.082 1.00 93.19 277 ILE A N 1
ATOM 2157 C CA . ILE A 1 277 ? -5.318 7.569 8.506 1.00 93.19 277 ILE A CA 1
ATOM 2158 C C . ILE A 1 277 ? -5.228 9.061 8.842 1.00 93.19 277 ILE A C 1
ATOM 2160 O O . ILE A 1 277 ? -6.111 9.596 9.507 1.00 93.19 277 ILE A O 1
ATOM 2164 N N . ASP A 1 278 ? -4.194 9.753 8.362 1.00 92.62 278 ASP A N 1
ATOM 2165 C CA . ASP A 1 278 ? -4.022 11.177 8.648 1.00 92.62 278 ASP A CA 1
ATOM 2166 C C . ASP A 1 278 ? -5.085 12.056 7.966 1.00 92.62 278 ASP A C 1
ATOM 2168 O O . ASP A 1 278 ? -5.651 12.946 8.601 1.00 92.62 278 ASP A O 1
ATOM 2172 N N . SER A 1 279 ? -5.417 11.779 6.701 1.00 94.38 279 SER A N 1
ATOM 2173 C CA . SER A 1 279 ? -6.449 12.524 5.962 1.00 94.38 279 SER A CA 1
ATOM 2174 C C . SER A 1 279 ? -7.863 12.281 6.489 1.00 94.38 279 SER A C 1
ATOM 2176 O O . SER A 1 279 ? -8.689 13.189 6.448 1.00 94.38 279 SER A O 1
ATOM 2178 N N . THR A 1 280 ? -8.153 11.078 6.993 1.00 93.81 280 THR A N 1
ATOM 2179 C CA . THR A 1 280 ? -9.481 10.731 7.524 1.00 93.81 280 THR A CA 1
ATOM 2180 C C . THR A 1 280 ? -9.625 10.954 9.025 1.00 93.81 280 THR A C 1
ATOM 2182 O O . THR A 1 280 ? -10.747 10.954 9.529 1.00 93.81 280 THR A O 1
ATOM 2185 N N . LYS A 1 281 ? -8.506 11.116 9.744 1.00 90.75 281 LYS A N 1
ATOM 2186 C CA . LYS A 1 281 ? -8.432 11.151 11.213 1.00 90.75 281 LYS A CA 1
ATOM 2187 C C . LYS A 1 281 ? -9.061 9.922 11.888 1.00 90.75 281 LYS A C 1
ATOM 2189 O O . LYS A 1 281 ? -9.506 10.009 13.030 1.00 90.75 281 LYS A O 1
ATOM 2194 N N . SER A 1 282 ? -9.067 8.772 11.206 1.00 88.38 282 SER A N 1
ATOM 2195 C CA . SER A 1 282 ? -9.580 7.505 11.737 1.00 88.38 282 SER A CA 1
ATOM 2196 C C . SER A 1 282 ? -8.603 6.348 11.537 1.00 88.38 282 SER A C 1
ATOM 2198 O O . SER A 1 282 ? -8.042 6.160 10.458 1.00 88.38 282 SER A O 1
ATOM 2200 N N . ASP A 1 283 ? -8.438 5.534 12.582 1.00 86.38 283 ASP A N 1
ATOM 2201 C CA . ASP A 1 283 ? -7.673 4.287 12.522 1.00 86.38 283 ASP A CA 1
ATOM 2202 C C . ASP A 1 283 ? -8.484 3.136 11.869 1.00 86.38 283 ASP A C 1
ATOM 2204 O O . ASP A 1 283 ? -7.889 2.136 11.458 1.00 86.38 283 ASP A O 1
ATOM 2208 N N . ASP A 1 284 ? -9.804 3.299 11.668 1.00 87.38 284 ASP A N 1
ATOM 2209 C CA . ASP A 1 284 ? -10.709 2.304 11.048 1.00 87.38 284 ASP A CA 1
ATOM 2210 C C . ASP A 1 284 ? -10.337 1.980 9.596 1.00 87.38 284 ASP A C 1
ATOM 2212 O O . ASP A 1 284 ? -10.609 0.889 9.090 1.00 87.38 284 ASP A O 1
ATOM 2216 N N . VAL A 1 285 ? -9.659 2.917 8.927 1.00 92.06 285 VAL A N 1
ATOM 2217 C CA . VAL A 1 285 ? -9.063 2.753 7.590 1.00 92.06 285 VAL A CA 1
ATOM 2218 C C . VAL A 1 285 ? -8.247 1.460 7.501 1.00 92.06 285 VAL A C 1
ATOM 2220 O O . VAL A 1 285 ? -8.269 0.733 6.506 1.00 92.06 285 VAL A O 1
ATOM 2223 N N . THR A 1 286 ? -7.546 1.124 8.574 1.00 88.88 286 THR A N 1
ATOM 2224 C CA . THR A 1 286 ? -6.708 -0.070 8.675 1.00 88.88 286 THR A CA 1
ATOM 2225 C C . THR A 1 286 ? -7.480 -1.361 8.473 1.00 88.88 286 THR A C 1
ATOM 2227 O O . THR A 1 286 ? -6.924 -2.313 7.928 1.00 88.88 286 THR A O 1
ATOM 2230 N N . ALA A 1 287 ? -8.747 -1.418 8.890 1.00 88.44 287 ALA A N 1
ATOM 2231 C CA . ALA A 1 287 ? -9.556 -2.614 8.708 1.00 88.44 287 ALA A CA 1
ATOM 2232 C C . ALA A 1 287 ? -9.736 -2.914 7.211 1.00 88.44 287 ALA A C 1
ATOM 2234 O O . ALA A 1 287 ? -9.562 -4.055 6.783 1.00 88.44 287 ALA A O 1
ATOM 2235 N N . GLY A 1 288 ? -9.967 -1.878 6.396 1.00 92.56 288 GLY A N 1
ATOM 2236 C CA . GLY A 1 288 ? -10.042 -1.999 4.939 1.00 92.56 288 GLY A CA 1
ATOM 2237 C C . GLY A 1 288 ? -8.707 -2.398 4.311 1.00 92.56 288 GLY A C 1
ATOM 2238 O O . GLY A 1 288 ? -8.671 -3.259 3.426 1.00 92.56 288 GLY A O 1
ATOM 2239 N N . TYR A 1 289 ? -7.603 -1.830 4.811 1.00 92.44 289 TYR A N 1
ATOM 2240 C CA . TYR A 1 289 ? -6.249 -2.206 4.391 1.00 92.44 289 TYR A CA 1
ATOM 2241 C C . TYR A 1 289 ? -5.971 -3.682 4.678 1.00 92.44 289 TYR A C 1
ATOM 2243 O O . TYR A 1 289 ? -5.635 -4.432 3.764 1.00 92.44 289 TYR A O 1
ATOM 2251 N N . GLY A 1 290 ? -6.171 -4.119 5.922 1.00 87.38 290 GLY A N 1
ATOM 2252 C CA . GLY A 1 290 ? -5.907 -5.489 6.351 1.00 87.38 290 GLY A CA 1
ATOM 2253 C C . GLY A 1 290 ? -6.804 -6.521 5.686 1.00 87.38 290 GLY A C 1
ATOM 2254 O O . GLY A 1 290 ? -6.337 -7.618 5.395 1.00 87.38 290 GLY A O 1
ATOM 2255 N N . ALA A 1 291 ? -8.051 -6.166 5.376 1.00 89.75 291 ALA A N 1
ATOM 2256 C CA . ALA A 1 291 ? -8.954 -7.057 4.661 1.00 89.75 291 ALA A CA 1
ATOM 2257 C C . ALA A 1 291 ? -8.611 -7.18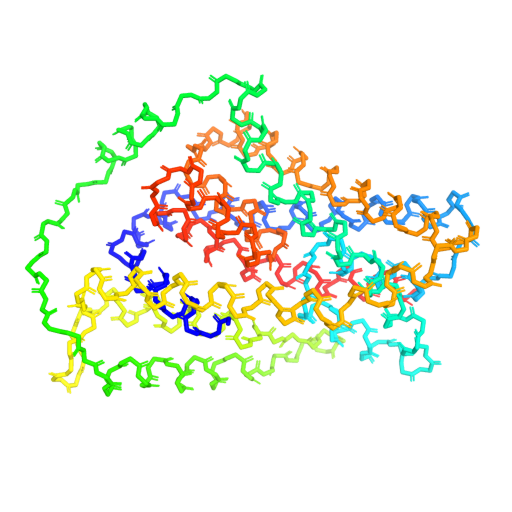9 3.167 1.00 89.75 291 ALA A C 1
ATOM 2259 O O . ALA A 1 291 ? -8.798 -8.259 2.597 1.00 89.75 291 ALA A O 1
ATOM 2260 N N . THR A 1 292 ? -8.093 -6.137 2.526 1.00 93.81 292 THR A N 1
ATOM 2261 C CA . THR A 1 292 ? -7.787 -6.148 1.079 1.00 93.81 292 THR A CA 1
ATOM 2262 C C . THR A 1 292 ? -6.377 -6.663 0.778 1.00 93.81 292 THR A C 1
ATOM 2264 O O . THR A 1 292 ? -6.154 -7.329 -0.235 1.00 93.81 292 THR A O 1
ATOM 2267 N N . TYR A 1 293 ? -5.421 -6.385 1.668 1.00 90.69 293 TYR A N 1
ATOM 2268 C CA . TYR A 1 293 ? -3.995 -6.647 1.473 1.00 90.69 293 TYR A CA 1
ATOM 2269 C C . TYR A 1 293 ? -3.649 -8.110 1.126 1.00 90.69 293 TYR A C 1
ATOM 2271 O O . TYR A 1 293 ? -2.923 -8.313 0.152 1.00 90.69 293 TYR A O 1
ATOM 2279 N N . PRO A 1 294 ? -4.169 -9.148 1.818 1.00 88.31 294 PRO A N 1
ATOM 2280 C CA . PRO A 1 294 ? -3.846 -10.539 1.489 1.00 88.31 294 PRO A CA 1
ATOM 2281 C C . PRO A 1 294 ? -4.222 -10.924 0.054 1.00 88.31 294 PRO A C 1
ATOM 2283 O O . PRO A 1 294 ? -3.448 -11.581 -0.638 1.00 88.31 294 PRO A O 1
ATOM 2286 N N . PHE A 1 295 ? -5.387 -10.474 -0.417 1.00 91.19 295 PHE A N 1
ATOM 2287 C CA . PHE A 1 295 ? -5.876 -10.775 -1.764 1.00 91.19 295 PHE A CA 1
ATOM 2288 C C . PHE A 1 295 ? -5.099 -10.010 -2.831 1.00 91.19 295 PHE A C 1
ATOM 2290 O O . PHE A 1 295 ? -4.775 -10.568 -3.877 1.00 91.19 295 PHE A O 1
ATOM 2297 N N . ALA A 1 296 ? -4.726 -8.765 -2.534 1.00 94.19 296 ALA A N 1
ATOM 2298 C CA . ALA A 1 296 ? -3.823 -8.001 -3.379 1.00 94.19 296 ALA A CA 1
ATOM 2299 C C . ALA A 1 296 ? -2.462 -8.695 -3.516 1.00 94.19 296 ALA A C 1
ATOM 2301 O O . ALA A 1 296 ? -1.932 -8.790 -4.617 1.00 94.19 296 ALA A O 1
ATOM 2302 N N . LEU A 1 297 ? -1.904 -9.252 -2.437 1.00 90.06 297 LEU A N 1
ATOM 2303 C CA . LEU A 1 297 ? -0.642 -9.979 -2.549 1.00 90.06 297 LEU A CA 1
ATOM 2304 C C . LEU A 1 297 ? -0.752 -11.241 -3.414 1.00 90.06 297 LEU A C 1
ATOM 2306 O O . LEU A 1 297 ? 0.142 -11.497 -4.218 1.00 90.06 297 LEU A O 1
ATOM 2310 N N . ILE A 1 298 ? -1.837 -12.008 -3.276 1.00 90.00 298 ILE A N 1
ATOM 2311 C CA . ILE A 1 298 ? -2.083 -13.182 -4.127 1.00 90.00 298 ILE A CA 1
ATOM 2312 C C . ILE A 1 298 ? -2.158 -12.749 -5.597 1.00 90.00 298 ILE A C 1
ATOM 2314 O O . ILE A 1 298 ? -1.456 -13.314 -6.437 1.00 90.00 298 ILE A O 1
ATOM 2318 N N . GLY A 1 299 ? -2.947 -11.710 -5.897 1.00 92.31 299 GLY A N 1
ATOM 2319 C CA . GLY A 1 299 ? -3.034 -11.128 -7.237 1.00 92.31 299 GLY A CA 1
ATOM 2320 C C . GLY A 1 299 ? -1.670 -10.682 -7.761 1.00 92.31 299 GLY A C 1
ATOM 2321 O O . GLY A 1 299 ? -1.268 -11.082 -8.849 1.00 92.31 299 GLY A O 1
ATOM 2322 N N . MET A 1 300 ? -0.906 -9.938 -6.958 1.00 91.75 300 MET A N 1
ATOM 2323 C CA . MET A 1 300 ? 0.439 -9.476 -7.312 1.00 91.75 300 MET A CA 1
ATOM 2324 C C . MET A 1 300 ? 1.367 -10.616 -7.721 1.00 91.75 300 MET A C 1
ATOM 2326 O O . MET A 1 300 ? 2.005 -10.519 -8.765 1.00 91.75 300 MET A O 1
ATOM 2330 N N . VAL A 1 301 ? 1.446 -11.690 -6.931 1.00 88.62 301 VAL A N 1
ATOM 2331 C CA . VAL A 1 301 ? 2.324 -12.828 -7.248 1.00 88.62 301 VAL A CA 1
ATOM 2332 C C . VAL A 1 301 ? 1.894 -13.501 -8.553 1.00 88.62 301 VAL A C 1
ATOM 2334 O O . VAL A 1 301 ? 2.737 -13.762 -9.410 1.00 88.62 301 VAL A O 1
ATOM 2337 N N . ILE A 1 302 ? 0.592 -13.729 -8.746 1.00 90.81 302 ILE A N 1
ATOM 2338 C CA . ILE A 1 302 ? 0.062 -14.328 -9.982 1.00 90.81 302 ILE A CA 1
ATOM 2339 C C . ILE A 1 302 ? 0.407 -13.456 -11.197 1.00 90.81 302 ILE A C 1
ATOM 2341 O O . ILE A 1 302 ? 0.925 -13.952 -12.198 1.00 90.81 302 ILE A O 1
ATOM 2345 N N . PHE A 1 303 ? 0.161 -12.149 -11.112 1.00 93.38 303 PHE A N 1
ATOM 2346 C CA . PHE A 1 303 ? 0.354 -11.237 -12.237 1.00 93.38 303 PHE A CA 1
ATOM 2347 C C . PHE A 1 303 ? 1.828 -10.961 -12.550 1.00 93.38 303 PHE A C 1
ATOM 2349 O O . PHE A 1 303 ? 2.172 -10.770 -13.715 1.00 93.38 303 PHE A O 1
ATOM 2356 N N . VAL A 1 304 ? 2.717 -11.012 -11.553 1.00 91.50 304 VAL A N 1
ATOM 2357 C CA . VAL A 1 304 ? 4.173 -10.987 -11.770 1.00 91.50 304 VAL A CA 1
ATOM 2358 C C . VAL A 1 304 ? 4.631 -12.203 -12.575 1.00 91.50 304 VAL A C 1
ATOM 2360 O O . VAL A 1 304 ? 5.371 -12.044 -13.545 1.00 91.50 304 VAL A O 1
ATOM 2363 N N . ILE A 1 305 ? 4.165 -13.406 -12.220 1.00 87.56 305 ILE A N 1
ATOM 2364 C CA . ILE A 1 305 ? 4.499 -14.634 -12.959 1.00 87.56 305 ILE A CA 1
ATOM 2365 C C . ILE A 1 305 ? 4.026 -14.522 -14.414 1.00 87.56 305 ILE A C 1
ATOM 2367 O O . ILE A 1 305 ? 4.782 -14.823 -15.335 1.00 87.56 305 ILE A O 1
ATOM 2371 N N . LEU A 1 306 ? 2.807 -14.019 -14.634 1.00 89.12 306 LEU A N 1
ATOM 2372 C CA . LEU A 1 306 ? 2.258 -13.819 -15.979 1.00 89.12 306 LEU A CA 1
ATOM 2373 C C . LEU A 1 306 ? 2.985 -12.735 -16.790 1.00 89.12 306 LEU A C 1
ATOM 2375 O O . LEU A 1 306 ? 3.030 -12.825 -18.010 1.00 89.12 306 LEU A O 1
ATOM 2379 N N . LEU A 1 307 ? 3.546 -11.708 -16.147 1.00 88.31 307 LEU A N 1
ATOM 2380 C CA . LEU A 1 307 ? 4.348 -10.682 -16.827 1.00 88.31 307 LEU A CA 1
ATOM 2381 C C . LEU A 1 307 ? 5.724 -11.196 -17.268 1.00 88.31 307 LEU A C 1
ATOM 2383 O O . LEU A 1 307 ? 6.281 -10.683 -18.247 1.00 88.31 307 LEU A O 1
ATOM 2387 N N . ASN A 1 308 ? 6.271 -12.159 -16.523 1.00 84.25 308 ASN A N 1
ATOM 2388 C CA . ASN A 1 308 ? 7.624 -12.675 -16.706 1.00 84.25 308 ASN A CA 1
ATOM 2389 C C . ASN A 1 308 ? 7.703 -13.892 -17.632 1.00 84.25 308 ASN A C 1
ATOM 2391 O O . ASN A 1 308 ? 8.776 -14.117 -18.196 1.00 84.25 308 ASN A O 1
ATOM 2395 N N . ASN A 1 309 ? 6.607 -14.626 -17.831 1.00 75.81 309 ASN A N 1
ATOM 2396 C CA . ASN A 1 309 ? 6.498 -15.655 -18.869 1.00 75.81 309 ASN A CA 1
ATOM 2397 C C . ASN A 1 309 ? 6.346 -14.993 -20.244 1.00 75.81 309 ASN A C 1
ATOM 2399 O O . ASN A 1 309 ? 7.318 -15.076 -21.033 1.00 75.81 309 ASN A O 1
#